Protein AF-A0A2S6Q639-F1 (afdb_monomer)

Solvent-accessible surface area (backbone atoms only — not comparable to full-atom values): 11278 Å² total; per-residue (Å²): 142,81,87,82,85,83,86,81,85,83,84,84,80,86,80,85,76,78,84,74,78,79,73,85,79,73,77,81,80,84,77,74,49,74,66,51,56,48,48,37,63,74,69,65,51,71,69,82,64,56,69,68,66,31,63,72,43,82,67,41,46,46,90,85,70,75,52,36,32,31,60,57,52,49,54,43,45,80,72,23,72,91,36,61,39,62,31,42,40,51,52,52,43,44,27,41,54,41,49,46,52,50,24,55,78,68,65,36,61,67,63,31,46,54,46,50,49,54,45,51,52,45,50,51,34,33,31,73,77,58,32,75,80,57,49,61,49,58,72,65,61,40,61,71,40,72,43,74,67,29,42,52,48,54,51,50,53,50,61,71,45,40,84,74,64,53,95,72,81,80,83,77,51,73,71,56,41,59,60,61,41,55,82,35,96

Structure (mmCIF, N/CA/C/O backbone):
data_AF-A0A2S6Q639-F1
#
_entry.id   AF-A0A2S6Q639-F1
#
loop_
_atom_site.group_PDB
_atom_site.id
_atom_site.type_symbol
_atom_site.label_atom_id
_atom_site.label_alt_id
_atom_site.label_comp_id
_atom_site.label_asym_id
_atom_site.label_entity_id
_atom_site.label_seq_id
_atom_site.pdbx_PDB_ins_code
_atom_site.Cartn_x
_atom_site.Cartn_y
_atom_site.Cartn_z
_atom_site.occupancy
_atom_site.B_iso_or_equiv
_atom_site.auth_seq_id
_atom_site.auth_comp_id
_atom_site.auth_asym_id
_atom_site.auth_atom_id
_atom_site.pdbx_PDB_model_num
ATOM 1 N N . MET A 1 1 ? -54.024 -3.498 -56.532 1.00 45.41 1 MET A N 1
ATOM 2 C CA . MET A 1 1 ? -52.931 -2.643 -56.023 1.00 45.41 1 MET A CA 1
ATOM 3 C C . MET A 1 1 ? -53.542 -1.486 -55.248 1.00 45.41 1 MET A C 1
ATOM 5 O O . MET A 1 1 ? -54.173 -0.637 -55.861 1.00 45.41 1 MET A O 1
ATOM 9 N N . LYS A 1 2 ? -53.443 -1.494 -53.916 1.00 36.62 2 LYS A N 1
ATOM 10 C CA . LYS A 1 2 ? -53.827 -0.369 -53.052 1.00 36.62 2 LYS A CA 1
ATOM 11 C C . LYS A 1 2 ? -52.755 -0.238 -51.974 1.00 36.62 2 LYS A C 1
ATOM 13 O O . LYS A 1 2 ? -52.583 -1.149 -51.172 1.00 36.62 2 LYS A O 1
ATOM 18 N N . GLN A 1 3 ? -51.992 0.847 -52.049 1.00 40.56 3 GLN A N 1
ATOM 19 C CA . GLN A 1 3 ? -51.003 1.240 -51.052 1.00 40.56 3 GLN A CA 1
ATOM 20 C C . GLN A 1 3 ? -51.740 1.823 -49.842 1.00 40.56 3 GLN A C 1
ATOM 22 O O . GLN A 1 3 ? -52.629 2.655 -50.011 1.00 40.56 3 GLN A O 1
ATOM 27 N N . ILE A 1 4 ? -51.378 1.383 -48.638 1.00 49.34 4 ILE A N 1
ATOM 28 C CA . ILE A 1 4 ? -51.821 1.992 -47.383 1.00 49.34 4 ILE A CA 1
ATOM 29 C C . ILE A 1 4 ? -50.613 2.738 -46.814 1.00 49.34 4 ILE A C 1
ATOM 31 O O . ILE A 1 4 ? -49.642 2.128 -46.376 1.00 49.34 4 ILE A O 1
ATOM 35 N N . LEU A 1 5 ? -50.672 4.066 -46.894 1.00 43.41 5 LEU A N 1
ATOM 36 C CA . LEU A 1 5 ? -49.771 5.008 -46.235 1.00 43.41 5 LEU A CA 1
ATOM 37 C C . LEU A 1 5 ? -50.257 5.196 -44.794 1.00 43.41 5 LEU A C 1
ATOM 39 O O . LEU A 1 5 ? -51.367 5.683 -44.586 1.00 43.41 5 LEU A O 1
ATOM 43 N N . ILE A 1 6 ? -49.438 4.829 -43.809 1.00 45.19 6 ILE A N 1
ATOM 44 C CA . ILE A 1 6 ? -49.674 5.166 -42.400 1.00 45.19 6 ILE A CA 1
ATOM 45 C C . ILE A 1 6 ? -48.715 6.298 -42.033 1.00 45.19 6 ILE A C 1
ATOM 47 O O . ILE A 1 6 ? -47.510 6.097 -41.905 1.00 45.19 6 ILE A O 1
ATOM 51 N N . LEU A 1 7 ? -49.277 7.501 -41.906 1.00 41.50 7 LEU A N 1
ATOM 52 C CA . LEU A 1 7 ? -48.655 8.653 -41.261 1.00 41.50 7 LEU A CA 1
ATOM 53 C C . LEU A 1 7 ? -48.759 8.460 -39.742 1.00 41.50 7 LEU A C 1
ATOM 55 O O . LEU A 1 7 ? -49.864 8.429 -39.203 1.00 41.50 7 LEU A O 1
ATOM 59 N N . THR A 1 8 ? -47.631 8.410 -39.041 1.00 48.00 8 THR A N 1
ATOM 60 C CA . THR A 1 8 ? -47.586 8.622 -37.587 1.00 48.00 8 THR A CA 1
ATOM 61 C C . THR A 1 8 ? -46.815 9.899 -37.299 1.00 48.00 8 THR A C 1
ATOM 63 O O . THR A 1 8 ? -45.610 9.983 -37.528 1.00 48.00 8 THR A O 1
ATOM 66 N N . ALA A 1 9 ? -47.552 10.904 -36.831 1.00 41.81 9 ALA A N 1
ATOM 67 C CA . ALA A 1 9 ? -47.036 12.177 -36.359 1.00 41.81 9 ALA A CA 1
ATOM 68 C C . ALA A 1 9 ? -46.277 11.986 -35.036 1.00 41.81 9 ALA A C 1
ATOM 70 O O . ALA A 1 9 ? -46.796 11.389 -34.094 1.00 41.81 9 ALA A O 1
ATOM 71 N N . ILE A 1 10 ? -45.054 12.512 -34.968 1.00 46.47 10 ILE A N 1
ATOM 72 C CA . ILE A 1 10 ? -44.245 12.573 -33.748 1.00 46.47 10 ILE A CA 1
ATOM 73 C C . ILE A 1 10 ? -44.555 13.902 -33.056 1.00 46.47 10 ILE A C 1
ATOM 75 O O . ILE A 1 10 ? -44.271 14.967 -33.601 1.00 46.47 10 ILE A O 1
ATOM 79 N N . ILE A 1 11 ? -45.133 13.843 -31.857 1.00 47.62 11 ILE A N 1
ATOM 80 C CA . ILE A 1 11 ? -45.297 15.003 -30.974 1.00 47.62 11 ILE A CA 1
ATOM 81 C C . ILE A 1 11 ? -44.064 15.062 -30.064 1.00 47.62 11 ILE A C 1
ATOM 83 O O . ILE A 1 11 ? -43.892 14.223 -29.183 1.00 47.62 11 ILE A O 1
ATOM 87 N N . LEU A 1 12 ? -43.198 16.052 -30.288 1.00 45.41 12 LEU A N 1
ATOM 88 C CA . LEU A 1 12 ? -42.104 16.417 -29.386 1.00 45.41 12 LEU A CA 1
ATOM 89 C C . LEU A 1 12 ? -42.661 17.295 -28.257 1.00 45.41 12 LEU A C 1
ATOM 91 O O . LEU A 1 12 ? -42.994 18.458 -28.477 1.00 45.41 12 LEU A O 1
ATOM 95 N N . ALA A 1 13 ? -42.747 16.749 -27.045 1.00 48.31 13 ALA A N 1
ATOM 96 C CA . ALA A 1 13 ? -42.978 17.539 -25.841 1.00 48.31 13 ALA A CA 1
ATOM 97 C C . ALA A 1 13 ? -41.629 18.039 -25.296 1.00 48.31 13 ALA A C 1
ATOM 99 O O . ALA A 1 13 ? -40.829 17.265 -24.773 1.00 48.31 13 ALA A O 1
ATOM 100 N N . ALA A 1 14 ? -41.375 19.341 -25.432 1.00 49.41 14 ALA A N 1
ATOM 101 C CA . ALA A 1 14 ? -40.264 20.023 -24.782 1.00 49.41 14 ALA A CA 1
ATOM 102 C C . ALA A 1 14 ? -40.573 20.193 -23.285 1.00 49.41 14 ALA A C 1
ATOM 104 O O . ALA A 1 14 ? -41.478 20.938 -22.911 1.00 49.41 14 ALA A O 1
ATOM 105 N N . SER A 1 15 ? -39.831 19.490 -22.427 1.00 46.47 15 SER A N 1
ATOM 106 C CA . SER A 1 15 ? -39.871 19.687 -20.977 1.00 46.47 15 SER A CA 1
ATOM 107 C C . SER A 1 15 ? -38.804 20.702 -20.569 1.00 46.47 15 SER A C 1
ATOM 109 O O . SER A 1 15 ? -37.605 20.430 -20.635 1.00 46.47 15 SER A O 1
ATOM 111 N N . CYS A 1 16 ? -39.245 21.893 -20.167 1.00 49.88 16 CYS A N 1
ATOM 112 C CA . CYS A 1 16 ? -38.406 22.908 -19.542 1.00 49.88 16 CYS A CA 1
ATOM 113 C C . CYS A 1 16 ? -38.124 22.506 -18.087 1.00 49.88 16 CYS A C 1
ATOM 115 O O . CYS A 1 16 ? -38.945 22.745 -17.201 1.00 49.88 16 CYS A O 1
ATOM 117 N N . ALA A 1 17 ? -36.956 21.921 -17.821 1.00 50.44 17 ALA A N 1
ATOM 118 C CA . ALA A 1 17 ? -36.470 21.734 -16.459 1.00 50.44 17 ALA A CA 1
ATOM 119 C C . ALA A 1 17 ? -35.916 23.065 -15.919 1.00 50.44 17 ALA A C 1
ATOM 121 O O . ALA A 1 17 ? -34.956 23.622 -16.454 1.00 50.44 17 ALA A O 1
ATOM 122 N N . LYS A 1 18 ? -36.536 23.584 -14.852 1.00 48.12 18 LYS A N 1
ATOM 123 C CA . LYS A 1 18 ? -36.006 24.702 -14.060 1.00 48.12 18 LYS A CA 1
ATOM 124 C C . LYS A 1 18 ? -34.628 24.321 -13.512 1.00 48.12 18 LYS A C 1
ATOM 126 O O . LYS A 1 18 ? -34.488 23.292 -12.856 1.00 48.12 18 LYS A O 1
ATOM 131 N N . LYS A 1 19 ? -33.633 25.174 -13.759 1.00 47.31 19 LYS A N 1
ATOM 132 C CA . LYS A 1 19 ? -32.303 25.104 -13.146 1.00 47.31 19 LYS A CA 1
ATOM 133 C C . LYS A 1 19 ? -32.472 25.322 -11.637 1.00 47.31 19 LYS A C 1
ATOM 135 O O . LYS A 1 19 ? -32.769 26.431 -11.207 1.00 47.31 19 LYS A O 1
ATOM 140 N N . VAL A 1 20 ? -32.363 24.250 -10.859 1.00 50.22 20 VAL A N 1
ATOM 141 C CA . VAL A 1 20 ? -32.227 24.327 -9.403 1.00 50.22 20 VAL A CA 1
ATOM 142 C C . VAL A 1 20 ? -30.762 24.643 -9.139 1.00 50.22 20 VAL A C 1
ATOM 144 O O . VAL A 1 20 ? -29.891 23.836 -9.461 1.00 50.22 20 VAL A O 1
ATOM 147 N N . GLU A 1 21 ? -30.483 25.842 -8.639 1.00 54.12 21 GLU A N 1
ATOM 148 C CA . GLU A 1 21 ? -29.156 26.167 -8.120 1.00 54.12 21 GLU A CA 1
ATOM 149 C C . GLU A 1 21 ? -28.890 25.294 -6.885 1.00 54.12 21 GLU A C 1
ATOM 151 O O . GLU A 1 21 ? -29.752 25.215 -6.003 1.00 54.12 21 GLU A O 1
ATOM 156 N N . PRO A 1 22 ? -27.747 24.589 -6.815 1.00 47.09 22 PRO A N 1
ATOM 157 C CA . PRO A 1 22 ? -27.409 23.819 -5.633 1.00 47.09 22 PRO A CA 1
ATOM 158 C C . PRO A 1 22 ? -27.170 24.773 -4.459 1.00 47.09 22 PRO A C 1
ATOM 160 O O . PRO A 1 22 ? -26.419 25.742 -4.567 1.00 47.09 22 PRO A O 1
ATOM 163 N N . ALA A 1 23 ? -27.829 24.481 -3.338 1.00 47.44 23 ALA A N 1
ATOM 164 C CA . ALA A 1 23 ? -27.587 25.144 -2.065 1.00 47.44 23 ALA A CA 1
ATOM 165 C C . ALA A 1 23 ? -26.094 25.047 -1.684 1.00 47.44 23 ALA A C 1
ATOM 167 O O . ALA A 1 23 ? -25.451 24.047 -2.023 1.00 47.44 23 ALA A O 1
ATOM 168 N N . PRO A 1 24 ? -25.538 26.049 -0.977 1.00 49.69 24 PRO A N 1
ATOM 169 C CA . PRO A 1 24 ? -24.159 26.000 -0.514 1.00 49.69 24 PRO A CA 1
ATOM 170 C C . PRO A 1 24 ? -23.961 24.745 0.339 1.00 49.69 24 PRO A C 1
ATOM 172 O O . PRO A 1 24 ? -24.647 24.539 1.342 1.00 49.69 24 PRO A O 1
ATOM 175 N N . VAL A 1 25 ? -23.043 23.886 -0.102 1.00 46.03 25 VAL A N 1
ATOM 176 C CA . VAL A 1 25 ? -22.594 22.721 0.656 1.00 46.03 25 VAL A CA 1
ATOM 177 C C . VAL A 1 25 ? -21.871 23.267 1.878 1.00 46.03 25 VAL A C 1
ATOM 179 O O . VAL A 1 25 ? -20.724 23.698 1.793 1.00 46.03 25 VAL A O 1
ATOM 182 N N . ASN A 1 26 ? -22.573 23.312 3.009 1.00 50.38 26 ASN A N 1
ATOM 183 C CA . ASN A 1 26 ? -21.942 23.525 4.300 1.00 50.38 26 ASN A CA 1
ATOM 184 C C . ASN A 1 26 ? -20.854 22.458 4.464 1.00 50.38 26 ASN A C 1
ATOM 186 O O . ASN A 1 26 ? -21.148 21.261 4.404 1.00 50.38 26 ASN A O 1
ATOM 190 N N . ALA A 1 27 ? -19.608 22.904 4.630 1.00 51.53 27 ALA A N 1
ATOM 191 C CA . ALA A 1 27 ? -18.488 22.045 4.983 1.00 51.53 27 ALA A CA 1
ATOM 192 C C . ALA A 1 27 ? -18.870 21.203 6.217 1.00 51.53 27 ALA A C 1
ATOM 194 O O . ALA A 1 27 ? -19.412 21.762 7.177 1.00 51.53 27 ALA A O 1
ATOM 195 N N . PRO A 1 28 ? -18.652 19.876 6.211 1.00 48.94 28 PRO A N 1
ATOM 196 C CA . PRO A 1 28 ? -18.979 19.051 7.363 1.00 48.94 28 PRO A CA 1
ATOM 197 C C . PRO A 1 28 ? -18.108 19.472 8.554 1.00 48.94 28 PRO A C 1
ATOM 199 O O . PRO A 1 28 ? -16.882 19.471 8.475 1.00 48.94 28 PRO A O 1
ATOM 202 N N . SER A 1 29 ? -18.758 19.859 9.653 1.00 49.56 29 SER A N 1
ATOM 203 C CA . SER A 1 29 ? -18.103 20.234 10.904 1.00 49.56 29 SER A CA 1
ATOM 204 C C . SER A 1 29 ? -17.383 19.029 11.512 1.00 49.56 29 SER A C 1
ATOM 206 O O . SER A 1 29 ? -17.990 17.992 11.781 1.00 49.56 29 SER A O 1
ATOM 208 N N . SER A 1 30 ? -16.086 19.206 11.726 1.00 56.69 30 SER A N 1
ATOM 209 C CA . SER A 1 30 ? -15.061 18.228 12.085 1.00 56.69 30 SER A CA 1
ATOM 210 C C . SER A 1 30 ? -15.015 17.876 13.579 1.00 56.69 30 SER A C 1
ATOM 212 O O . SER A 1 30 ? -13.969 18.024 14.215 1.00 56.69 30 SER A O 1
ATOM 214 N N . GLU A 1 31 ? -16.117 17.436 14.184 1.00 65.00 31 GLU A N 1
ATOM 215 C CA . GLU A 1 31 ? -16.009 16.867 15.533 1.00 65.00 31 GLU A CA 1
ATOM 216 C C . GLU A 1 31 ? -15.542 15.411 15.454 1.00 65.00 31 GLU A C 1
ATOM 218 O O . GLU A 1 31 ? -16.317 14.495 15.177 1.00 65.00 31 GLU A O 1
ATOM 223 N N . GLU A 1 32 ? -14.243 15.203 15.690 1.00 76.31 32 GLU A N 1
ATOM 224 C CA . GLU A 1 32 ? -13.685 13.872 15.925 1.00 76.31 32 GLU A CA 1
ATOM 225 C C . GLU A 1 32 ? -14.370 13.232 17.139 1.00 76.31 32 GLU A C 1
ATOM 227 O O . GLU A 1 32 ? -14.487 13.830 18.214 1.00 76.31 32 GLU A O 1
ATOM 232 N N . THR A 1 33 ? -14.791 11.980 16.983 1.00 89.50 33 THR A N 1
ATOM 233 C CA . THR A 1 33 ? -15.355 11.190 18.082 1.00 89.50 33 THR A CA 1
ATOM 234 C C . THR A 1 33 ? -14.311 10.962 19.182 1.00 89.50 33 THR A C 1
ATOM 236 O O . THR A 1 33 ? -13.110 10.911 18.918 1.00 89.50 33 THR A O 1
ATOM 239 N N . GLU A 1 34 ? -14.745 10.732 20.424 1.00 94.31 34 GLU A N 1
ATOM 240 C CA . GLU A 1 34 ? -13.825 10.376 21.523 1.00 94.31 34 GLU A CA 1
ATOM 241 C C . GLU A 1 34 ? -12.996 9.115 21.216 1.00 94.31 34 GLU A C 1
ATOM 243 O O . GLU A 1 34 ? -11.836 9.007 21.616 1.00 94.31 34 GLU A O 1
ATOM 248 N N . LEU A 1 35 ? -13.561 8.179 20.442 1.00 93.19 35 LEU A N 1
ATOM 249 C CA . LEU A 1 35 ? -12.819 7.035 19.914 1.00 93.19 35 LEU A CA 1
ATOM 250 C C . LEU A 1 35 ? -11.692 7.492 18.977 1.00 93.19 35 LEU A C 1
ATOM 252 O O . LEU A 1 35 ? -10.558 7.070 19.178 1.00 93.19 35 LEU A O 1
ATOM 256 N N . GLN A 1 36 ? -11.977 8.352 17.996 1.00 94.44 36 GLN A N 1
ATOM 257 C CA . GLN A 1 36 ? -10.964 8.862 17.064 1.00 94.44 36 GLN A CA 1
ATOM 258 C C . GLN A 1 36 ? -9.852 9.616 17.793 1.00 94.44 36 GLN A C 1
ATOM 260 O O . GLN A 1 36 ? -8.687 9.309 17.565 1.00 94.44 36 GLN A O 1
ATOM 265 N N . LYS A 1 37 ? -10.181 10.505 18.739 1.00 95.81 37 LYS A N 1
ATOM 266 C CA . LYS A 1 37 ? -9.175 11.227 19.541 1.00 95.81 37 LYS A CA 1
ATOM 267 C C . LYS A 1 37 ? -8.249 10.276 20.300 1.00 95.81 37 LYS A C 1
ATOM 269 O O . LYS A 1 37 ? -7.035 10.480 20.339 1.00 95.81 37 LYS A O 1
ATOM 274 N N . ARG A 1 38 ? -8.808 9.213 20.894 1.00 96.88 38 ARG A N 1
ATOM 275 C CA . ARG A 1 38 ? -8.013 8.168 21.553 1.00 96.88 38 ARG A CA 1
ATOM 276 C C . ARG A 1 38 ? -7.097 7.462 20.558 1.00 96.88 38 ARG A C 1
ATOM 278 O O . ARG A 1 38 ? -5.917 7.337 20.857 1.00 96.88 38 ARG A O 1
ATOM 285 N N . LEU A 1 39 ? -7.615 7.040 19.404 1.00 97.31 39 LEU A N 1
ATOM 286 C CA . LEU A 1 39 ? -6.829 6.342 18.381 1.00 97.31 39 LEU A CA 1
ATOM 287 C C . LEU A 1 39 ? -5.706 7.225 17.821 1.00 97.31 39 LEU A C 1
ATOM 289 O O . LEU A 1 39 ? -4.585 6.750 17.679 1.00 97.31 39 LEU A O 1
ATOM 293 N N . VAL A 1 40 ? -5.965 8.516 17.583 1.00 97.00 40 VAL A N 1
ATOM 294 C CA . VAL A 1 40 ? -4.937 9.484 17.161 1.00 97.00 40 VAL A CA 1
ATOM 295 C C . VAL A 1 40 ? -3.789 9.529 18.163 1.00 97.00 40 VAL A C 1
ATOM 297 O O . VAL A 1 40 ? -2.627 9.469 17.772 1.00 97.00 40 VAL A O 1
ATOM 300 N N . LYS A 1 41 ? -4.100 9.569 19.462 1.00 96.94 41 LYS A N 1
ATOM 301 C CA . LYS A 1 41 ? -3.083 9.559 20.517 1.00 96.94 41 LYS A CA 1
ATOM 302 C C . LYS A 1 41 ? -2.368 8.210 20.640 1.00 96.94 41 LYS A C 1
ATOM 304 O O . LYS A 1 41 ? -1.157 8.187 20.819 1.00 96.94 41 LYS A O 1
ATOM 309 N N . GLU A 1 42 ? -3.111 7.108 20.602 1.00 97.19 42 GLU A N 1
ATOM 310 C CA . GLU A 1 42 ? -2.599 5.746 20.802 1.00 97.19 42 GLU A CA 1
ATOM 311 C C . GLU A 1 42 ? -1.643 5.319 19.686 1.00 97.19 42 GLU A C 1
ATOM 313 O O . GLU A 1 42 ? -0.579 4.774 19.967 1.00 97.19 42 GLU A O 1
ATOM 318 N N . TYR A 1 43 ? -1.992 5.635 18.439 1.00 96.38 43 TYR A N 1
ATOM 319 C CA . TYR A 1 43 ? -1.205 5.291 17.256 1.00 96.38 43 TYR A CA 1
ATOM 320 C C . TYR A 1 43 ? -0.302 6.431 16.773 1.00 96.38 43 TYR A C 1
ATOM 322 O O . TYR A 1 43 ? 0.365 6.279 15.757 1.00 96.38 43 TYR A O 1
ATOM 330 N N . ASN A 1 44 ? -0.257 7.556 17.500 1.00 96.12 44 ASN A N 1
ATOM 331 C CA . ASN A 1 44 ? 0.514 8.748 17.136 1.00 96.12 44 ASN A CA 1
ATOM 332 C C . ASN A 1 44 ? 0.250 9.200 15.685 1.00 96.12 44 ASN A C 1
ATOM 334 O O . ASN A 1 44 ? 1.179 9.466 14.919 1.00 96.12 44 ASN A O 1
ATOM 338 N N . LEU A 1 45 ? -1.031 9.242 15.310 1.00 97.06 45 LEU A N 1
ATOM 339 C CA . LEU A 1 45 ? -1.441 9.567 13.948 1.00 97.06 45 LEU A CA 1
ATOM 340 C C . LEU A 1 45 ? -1.128 11.031 13.612 1.00 97.06 45 LEU A C 1
ATOM 342 O O . LEU A 1 45 ? -1.341 11.908 14.459 1.00 97.06 45 LEU A O 1
ATOM 346 N N . PRO A 1 46 ? -0.707 11.318 12.368 1.00 96.50 46 PRO A N 1
ATOM 347 C CA . PRO A 1 46 ? -0.602 12.685 11.877 1.00 96.50 46 PRO A CA 1
ATOM 348 C C . PRO A 1 46 ? -1.986 13.368 11.857 1.00 96.50 46 PRO A C 1
ATOM 350 O O . PRO A 1 46 ? -3.029 12.693 11.911 1.00 96.50 46 PRO A O 1
ATOM 353 N N . PRO A 1 47 ? -2.034 14.714 11.808 1.00 95.31 47 PRO A N 1
ATOM 354 C CA . PRO A 1 47 ? -3.284 15.423 11.550 1.00 95.31 47 PRO A CA 1
ATOM 355 C C . PRO A 1 47 ? -3.872 15.009 10.192 1.00 95.31 47 PRO A C 1
ATOM 357 O O . PRO A 1 47 ? -3.157 14.546 9.309 1.00 95.31 47 PRO A O 1
ATOM 360 N N . GLU A 1 48 ? -5.184 15.175 10.019 1.00 95.00 48 GLU A N 1
ATOM 361 C CA . GLU A 1 48 ? -5.794 15.022 8.694 1.00 95.00 48 GLU A CA 1
ATOM 362 C C . GLU A 1 48 ? -5.200 16.081 7.746 1.00 95.00 48 GLU A C 1
ATOM 364 O O . GLU A 1 48 ? -5.246 17.269 8.091 1.00 95.00 48 GLU A O 1
ATOM 369 N N . PRO A 1 49 ? -4.632 15.695 6.590 1.00 96.44 49 PRO A N 1
ATOM 370 C CA . PRO A 1 49 ? -4.037 16.657 5.675 1.00 96.44 49 PRO A CA 1
ATOM 371 C C . PRO A 1 49 ? -5.117 17.448 4.925 1.00 96.44 49 PRO A C 1
ATOM 373 O O . PRO A 1 49 ? -6.232 16.967 4.709 1.00 96.44 49 PRO A O 1
ATOM 376 N N . ASP A 1 50 ? -4.773 18.655 4.472 1.00 97.00 50 ASP A N 1
ATOM 377 C CA . ASP A 1 50 ? -5.630 19.392 3.545 1.00 97.00 50 ASP A CA 1
ATOM 378 C C . ASP A 1 50 ? -5.809 18.603 2.236 1.00 97.00 50 ASP A C 1
ATOM 380 O O . ASP A 1 50 ? -4.871 17.993 1.721 1.00 97.00 50 ASP A O 1
ATOM 384 N N . VAL A 1 51 ? -7.026 18.594 1.686 1.00 95.56 51 VAL A N 1
ATOM 385 C CA . VAL A 1 51 ? -7.354 17.764 0.518 1.00 95.56 51 VAL A CA 1
ATOM 386 C C . VAL A 1 51 ? -6.639 18.250 -0.743 1.00 95.56 51 VAL A C 1
ATOM 388 O O . VAL A 1 51 ? -6.256 17.421 -1.573 1.00 95.56 51 VAL A O 1
ATOM 391 N N . GLU A 1 52 ? -6.466 19.561 -0.918 1.00 95.81 52 GLU A N 1
ATOM 392 C CA . GLU A 1 52 ? -5.771 20.115 -2.082 1.00 95.81 52 GLU A CA 1
ATOM 393 C C . GLU A 1 52 ? -4.273 19.827 -1.987 1.00 95.81 52 GLU A C 1
ATOM 395 O O . GLU A 1 52 ? -3.689 19.323 -2.949 1.00 95.81 52 GL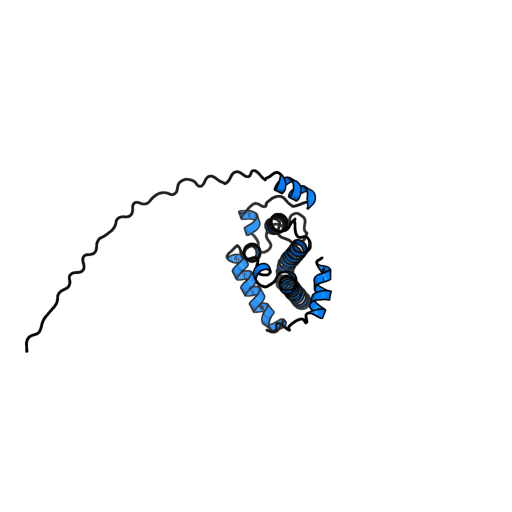U A O 1
ATOM 400 N N . GLU A 1 53 ? -3.676 20.041 -0.812 1.00 96.44 53 GLU A N 1
ATOM 401 C CA . GLU A 1 53 ? -2.270 19.717 -0.551 1.00 96.44 53 GLU A CA 1
ATOM 402 C C . GLU A 1 53 ? -1.999 18.218 -0.724 1.00 96.44 53 GLU A C 1
ATOM 404 O O . GLU A 1 53 ? -1.099 17.817 -1.468 1.00 96.44 53 GLU A O 1
ATOM 409 N N . ASN A 1 54 ? -2.832 17.370 -0.116 1.00 97.00 54 ASN A N 1
ATOM 410 C CA . ASN A 1 54 ? -2.683 15.925 -0.202 1.00 97.00 54 ASN A CA 1
ATOM 411 C C . ASN A 1 54 ? -2.817 15.419 -1.637 1.00 97.00 54 ASN A C 1
ATOM 413 O O . ASN A 1 54 ? -2.169 14.445 -2.002 1.00 97.00 54 ASN A O 1
ATOM 417 N N . ASN A 1 55 ? -3.635 16.055 -2.474 1.00 96.69 55 ASN A N 1
ATOM 418 C CA . ASN A 1 55 ? -3.826 15.647 -3.865 1.00 96.69 55 ASN A CA 1
ATOM 419 C C . ASN A 1 55 ? -2.850 16.304 -4.850 1.00 96.69 55 ASN A C 1
ATOM 421 O O . ASN A 1 55 ? -2.827 15.904 -6.016 1.00 96.69 55 ASN A O 1
ATOM 425 N N . ALA A 1 56 ? -2.018 17.250 -4.405 1.00 96.38 56 ALA A N 1
ATOM 426 C CA . ALA A 1 56 ? -1.054 17.944 -5.256 1.00 96.38 56 ALA A CA 1
ATOM 427 C C . ALA A 1 56 ? 0.083 17.037 -5.764 1.00 96.38 56 ALA A C 1
ATOM 429 O O . ALA A 1 56 ? 0.726 17.356 -6.766 1.00 96.38 56 ALA A O 1
ATOM 430 N N . THR A 1 57 ? 0.338 15.899 -5.107 1.00 96.25 57 THR A N 1
ATOM 431 C CA . THR A 1 57 ? 1.398 14.954 -5.491 1.00 96.25 57 THR A CA 1
ATOM 432 C C . THR A 1 57 ? 0.898 13.507 -5.545 1.00 96.25 57 THR A C 1
ATOM 434 O O . THR A 1 57 ? -0.123 13.137 -4.958 1.00 96.25 57 THR A O 1
ATOM 437 N N . ILE A 1 58 ? 1.648 12.645 -6.240 1.00 97.25 58 ILE A N 1
ATOM 438 C CA . ILE A 1 58 ? 1.321 11.217 -6.349 1.00 97.25 58 ILE A CA 1
ATOM 439 C C . ILE A 1 58 ? 1.337 10.538 -4.972 1.00 97.25 58 ILE A C 1
ATOM 441 O O . ILE A 1 58 ? 0.377 9.842 -4.636 1.00 97.25 58 ILE A O 1
ATOM 445 N N . ASN A 1 59 ? 2.372 10.791 -4.166 1.00 96.25 59 ASN A N 1
ATOM 446 C CA . ASN A 1 59 ? 2.525 10.206 -2.829 1.00 96.25 59 ASN A CA 1
ATOM 447 C C . ASN A 1 59 ? 1.725 10.943 -1.742 1.00 96.25 59 ASN A C 1
ATOM 449 O O . ASN A 1 59 ? 1.482 10.357 -0.697 1.00 96.25 59 ASN A O 1
ATOM 453 N N . GLY A 1 60 ? 1.260 12.165 -2.012 1.00 97.00 60 GLY A N 1
ATOM 454 C CA . GLY A 1 60 ? 0.540 13.027 -1.074 1.00 97.00 60 GL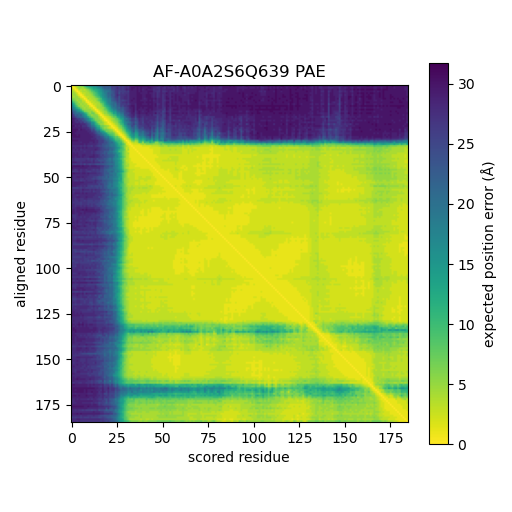Y A CA 1
ATOM 455 C C . GLY A 1 60 ? 1.385 13.516 0.098 1.00 97.00 60 GLY A C 1
ATOM 456 O O . GLY A 1 60 ? 2.603 13.637 -0.032 1.00 97.00 60 GLY A O 1
ATOM 457 N N . VAL A 1 61 ? 0.716 13.845 1.204 1.00 98.00 61 VAL A N 1
ATOM 458 C CA . VAL A 1 61 ? 1.341 14.345 2.439 1.00 98.00 61 VAL A CA 1
ATOM 459 C C . VAL A 1 61 ? 1.703 13.168 3.352 1.00 98.00 61 VAL A C 1
ATOM 461 O O . VAL A 1 61 ? 0.879 12.283 3.561 1.00 98.00 61 VAL A O 1
ATOM 464 N N . ASP A 1 62 ? 2.930 13.172 3.871 1.00 97.94 62 ASP A N 1
ATOM 465 C CA . ASP A 1 62 ? 3.473 12.222 4.856 1.00 97.94 62 ASP A CA 1
ATOM 466 C C . ASP A 1 62 ? 4.321 13.026 5.861 1.00 97.94 62 ASP A C 1
ATOM 468 O O . ASP A 1 62 ? 5.508 13.281 5.634 1.00 97.94 62 ASP A O 1
ATOM 472 N N . ILE A 1 63 ? 3.697 13.534 6.930 1.00 97.81 63 ILE A N 1
ATOM 473 C CA . ILE A 1 63 ? 4.363 14.443 7.885 1.00 97.81 63 ILE A CA 1
ATOM 474 C C . ILE A 1 63 ? 5.369 13.691 8.761 1.00 97.81 63 ILE A C 1
ATOM 476 O O . ILE A 1 63 ? 6.418 14.232 9.131 1.00 97.81 63 ILE A O 1
ATOM 480 N N . ASN A 1 64 ? 5.052 12.449 9.128 1.00 96.25 64 ASN A N 1
ATOM 481 C CA . ASN A 1 64 ? 5.872 11.653 10.040 1.00 96.25 64 ASN A CA 1
ATOM 482 C C . ASN A 1 64 ? 6.974 10.847 9.315 1.00 96.25 64 ASN A C 1
ATOM 484 O O . ASN A 1 64 ? 7.803 10.224 9.982 1.00 96.25 64 ASN A O 1
ATOM 488 N N . ASN A 1 65 ? 7.052 10.943 7.983 1.00 97.12 65 ASN A N 1
ATOM 489 C CA . ASN A 1 65 ? 8.034 10.300 7.106 1.00 97.12 65 ASN A CA 1
ATOM 490 C C . ASN A 1 65 ? 8.064 8.769 7.253 1.00 97.12 65 ASN A C 1
ATOM 492 O O . ASN A 1 65 ? 9.131 8.143 7.172 1.00 97.12 65 ASN A O 1
ATOM 496 N N . ASN A 1 66 ? 6.909 8.144 7.493 1.00 97.19 66 ASN A N 1
ATOM 497 C CA . ASN A 1 66 ? 6.800 6.690 7.637 1.00 97.19 66 ASN A CA 1
ATOM 498 C C . ASN A 1 66 ? 6.597 5.962 6.287 1.00 97.19 66 ASN A C 1
ATOM 500 O O . ASN A 1 66 ? 6.548 4.721 6.264 1.00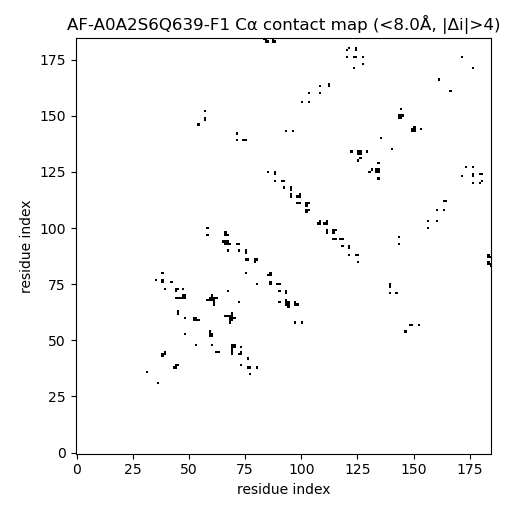 97.19 66 ASN A O 1
ATOM 504 N N . LEU A 1 67 ? 6.577 6.717 5.178 1.00 98.12 67 LEU A N 1
ATOM 505 C CA . LEU A 1 67 ? 6.306 6.306 3.797 1.00 98.12 67 LEU A CA 1
ATOM 506 C C . LEU A 1 67 ? 4.842 5.921 3.540 1.00 98.12 67 LEU A C 1
ATOM 508 O O . LEU A 1 67 ? 4.544 5.252 2.546 1.00 98.12 67 LEU A O 1
ATOM 512 N N . ILE A 1 68 ? 3.929 6.328 4.413 1.00 97.81 68 ILE A N 1
ATOM 513 C CA . ILE A 1 68 ? 2.487 6.153 4.292 1.00 97.81 68 ILE A CA 1
ATOM 514 C C . ILE A 1 68 ? 1.871 7.547 4.260 1.00 97.81 68 ILE A C 1
ATOM 516 O O . ILE A 1 68 ? 2.184 8.403 5.072 1.00 97.81 68 ILE A O 1
ATOM 520 N N . ARG A 1 69 ? 0.977 7.773 3.303 1.00 97.44 69 ARG A N 1
ATOM 521 C CA . ARG A 1 69 ? 0.249 9.036 3.204 1.00 97.44 69 ARG A CA 1
ATOM 522 C C . ARG A 1 69 ? -0.650 9.224 4.433 1.00 97.44 69 ARG A C 1
ATOM 524 O O . ARG A 1 69 ? -1.358 8.284 4.799 1.00 97.44 69 ARG A O 1
ATOM 531 N N . ASP A 1 70 ? -0.663 10.416 5.021 1.00 97.88 70 ASP A N 1
ATOM 532 C CA . ASP A 1 70 ? -1.303 10.700 6.314 1.00 97.88 70 ASP A CA 1
ATOM 533 C C . ASP A 1 70 ? -2.808 10.346 6.332 1.00 97.88 70 ASP A C 1
ATOM 535 O O . ASP A 1 70 ? -3.288 9.692 7.260 1.00 97.88 70 ASP A O 1
ATOM 539 N N . ASP A 1 71 ? -3.565 10.697 5.281 1.00 97.19 71 ASP A N 1
ATOM 540 C CA . ASP A 1 71 ? -4.989 10.325 5.137 1.00 97.19 71 ASP A CA 1
ATOM 541 C C . ASP A 1 71 ? -5.178 8.798 5.108 1.00 97.19 71 ASP A C 1
ATOM 543 O O .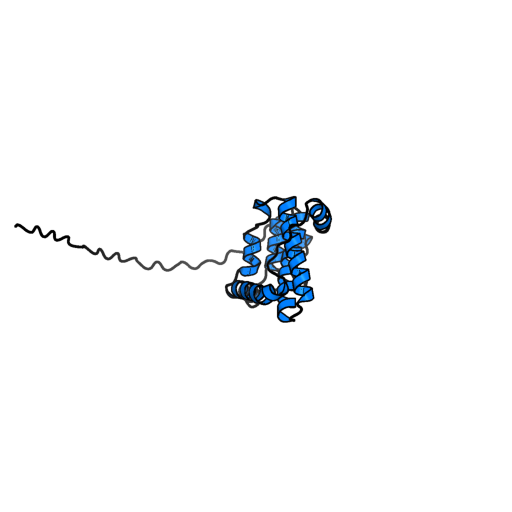 ASP A 1 71 ? -6.131 8.253 5.670 1.00 97.19 71 ASP A O 1
ATOM 547 N N . TRP A 1 72 ? -4.258 8.086 4.455 1.00 97.06 72 TRP A N 1
ATOM 548 C CA . TRP A 1 72 ? -4.297 6.639 4.304 1.00 97.06 72 TRP A CA 1
ATOM 549 C C . TRP A 1 72 ? -3.951 5.938 5.620 1.00 97.06 72 TRP A C 1
ATOM 551 O O . TRP A 1 72 ? -4.664 5.012 6.007 1.00 97.06 72 TRP A O 1
ATOM 561 N N . GLU A 1 73 ? -2.936 6.411 6.349 1.00 97.75 73 GLU A N 1
ATOM 562 C CA . GLU A 1 73 ? -2.598 5.918 7.692 1.00 97.75 73 GLU A CA 1
ATOM 563 C C . GLU A 1 73 ? -3.803 6.047 8.639 1.00 97.75 73 GLU A C 1
ATOM 565 O O . GLU A 1 73 ? -4.223 5.069 9.269 1.00 97.75 73 GLU A O 1
ATOM 570 N N . ARG A 1 74 ? -4.437 7.227 8.665 1.00 97.44 74 ARG A N 1
ATOM 571 C CA . ARG A 1 74 ? -5.634 7.486 9.480 1.00 97.44 74 ARG A CA 1
ATOM 572 C C . ARG A 1 74 ? -6.793 6.568 9.099 1.00 97.44 74 ARG A C 1
ATOM 574 O O . ARG A 1 74 ? -7.415 5.964 9.976 1.00 97.44 74 ARG A O 1
ATOM 581 N N . ALA A 1 75 ? -7.063 6.408 7.803 1.00 96.62 75 ALA A N 1
ATOM 582 C CA . ALA A 1 75 ? -8.123 5.526 7.317 1.00 96.62 75 ALA A CA 1
ATOM 583 C C . ALA A 1 75 ? -7.891 4.056 7.697 1.00 96.62 75 ALA A C 1
ATOM 585 O O . ALA A 1 75 ? -8.846 3.354 8.039 1.00 96.62 75 ALA A O 1
ATOM 586 N N . ILE A 1 76 ? -6.639 3.588 7.664 1.00 97.06 76 ILE A N 1
ATOM 587 C CA . ILE A 1 76 ? -6.276 2.229 8.074 1.00 97.06 76 ILE A CA 1
ATOM 588 C C . ILE A 1 76 ? -6.537 2.042 9.570 1.00 97.06 76 ILE A C 1
ATOM 590 O O . ILE A 1 76 ? -7.264 1.117 9.942 1.00 97.06 76 ILE A O 1
ATOM 594 N N . VAL A 1 77 ? -6.012 2.927 10.424 1.00 97.75 77 VAL A N 1
ATOM 595 C CA . VAL A 1 77 ? -6.163 2.802 11.882 1.00 97.75 77 VAL A CA 1
ATOM 596 C C . VAL A 1 77 ? -7.625 2.904 12.300 1.00 97.75 77 VAL A C 1
ATOM 598 O O . VAL A 1 77 ? -8.128 2.023 12.996 1.00 97.75 77 VAL A O 1
ATOM 601 N N . PHE A 1 78 ? -8.365 3.910 11.830 1.00 96.19 78 PHE A N 1
ATOM 602 C CA . PHE A 1 78 ? -9.776 4.059 12.203 1.00 96.19 78 PHE A CA 1
ATOM 603 C C . PHE A 1 78 ? -10.640 2.870 11.778 1.00 96.19 78 PHE A C 1
ATOM 605 O O . PHE A 1 78 ? -11.649 2.583 12.424 1.00 96.19 78 PHE A O 1
ATOM 612 N N . LYS A 1 79 ? -10.242 2.155 10.723 1.00 95.38 79 LYS A N 1
ATOM 613 C CA . LYS A 1 79 ? -10.973 0.990 10.229 1.00 95.38 79 LYS A CA 1
ATOM 614 C C . LYS A 1 79 ? -10.567 -0.324 10.889 1.00 95.38 79 LYS A C 1
ATOM 616 O O . LYS A 1 79 ? -11.423 -1.200 11.009 1.00 95.38 79 LYS A O 1
ATOM 621 N N . TYR A 1 80 ? -9.302 -0.469 11.281 1.00 96.06 80 TYR A N 1
ATOM 622 C CA . TYR A 1 80 ? -8.714 -1.751 11.680 1.00 96.06 80 TYR A CA 1
ATOM 623 C C . TYR A 1 80 ? -8.043 -1.757 13.055 1.00 96.06 80 TYR A C 1
ATOM 625 O O . TYR A 1 80 ? -7.413 -2.749 13.396 1.00 96.06 80 TYR A O 1
ATOM 633 N N . TYR A 1 81 ? -8.222 -0.728 13.889 1.00 96.75 81 TYR A N 1
ATOM 634 C CA . TYR A 1 81 ? -7.649 -0.687 15.246 1.00 96.75 81 TYR A CA 1
ATOM 635 C C . TYR A 1 81 ? -7.979 -1.916 16.121 1.00 96.75 81 TYR A C 1
ATOM 637 O O . TYR A 1 81 ? -7.252 -2.225 17.057 1.00 96.75 81 TYR A O 1
ATOM 645 N N . TYR A 1 82 ? -9.082 -2.619 15.845 1.00 96.00 82 TYR A N 1
ATOM 646 C CA . TYR A 1 82 ? -9.490 -3.832 16.568 1.00 96.00 82 TYR A CA 1
ATOM 647 C C . TYR A 1 82 ? -8.854 -5.125 16.027 1.00 96.00 82 TYR A C 1
ATOM 649 O O . TYR A 1 82 ? -9.043 -6.185 16.619 1.00 96.00 82 TYR A O 1
ATOM 657 N N . ASP A 1 83 ? -8.134 -5.056 14.906 1.00 96.44 83 ASP A N 1
ATOM 658 C CA . ASP A 1 83 ? -7.488 -6.183 14.233 1.00 96.44 83 ASP A CA 1
ATOM 659 C C . ASP A 1 83 ? -6.063 -5.784 13.822 1.00 96.44 83 ASP A C 1
ATOM 661 O O . ASP A 1 83 ? -5.806 -5.284 12.722 1.00 96.44 83 ASP A O 1
ATOM 665 N N . GLN A 1 84 ? -5.123 -6.002 14.747 1.00 96.31 84 GLN A N 1
ATOM 666 C CA . GLN A 1 84 ? -3.726 -5.599 14.591 1.00 96.31 84 GLN A CA 1
ATOM 667 C C . GLN A 1 84 ? -3.079 -6.213 13.345 1.00 96.31 84 GLN A C 1
ATOM 669 O O . GLN A 1 84 ? -2.355 -5.527 12.627 1.00 96.31 84 GLN A O 1
ATOM 674 N N . THR A 1 85 ? -3.363 -7.483 13.051 1.00 96.00 85 THR A N 1
ATOM 675 C CA . THR A 1 85 ? -2.789 -8.166 11.889 1.00 96.00 85 THR A CA 1
ATOM 676 C C . THR A 1 85 ? -3.300 -7.550 10.591 1.00 96.00 85 THR A C 1
ATOM 678 O O . THR A 1 85 ? -2.522 -7.291 9.669 1.00 96.00 85 THR A O 1
ATOM 681 N N . LYS A 1 86 ? -4.602 -7.259 10.503 1.00 95.19 86 LYS A N 1
ATOM 682 C CA . LYS A 1 86 ? -5.171 -6.603 9.323 1.00 95.19 86 LYS A CA 1
ATOM 683 C C . LYS A 1 86 ? -4.655 -5.176 9.154 1.00 95.19 86 LYS A C 1
ATOM 685 O O . LYS A 1 86 ? -4.316 -4.776 8.039 1.00 95.19 86 LYS A O 1
ATOM 690 N N . MET A 1 87 ? -4.525 -4.434 10.250 1.00 96.00 87 MET A N 1
ATOM 691 C CA . MET A 1 87 ? -3.920 -3.104 10.255 1.00 96.00 87 MET A CA 1
ATOM 692 C C . MET A 1 87 ? -2.467 -3.137 9.756 1.00 96.00 87 MET A C 1
ATOM 694 O O . MET A 1 87 ? -2.112 -2.369 8.862 1.00 96.00 87 MET A O 1
ATOM 698 N N . ASN A 1 88 ? -1.651 -4.075 10.246 1.00 97.06 88 ASN A N 1
ATOM 699 C CA . ASN A 1 88 ? -0.261 -4.259 9.818 1.00 97.06 88 ASN A CA 1
ATOM 700 C C . ASN A 1 88 ? -0.153 -4.572 8.317 1.00 97.06 88 ASN A C 1
ATOM 702 O O . ASN A 1 88 ? 0.668 -3.971 7.623 1.00 97.06 88 ASN A O 1
ATOM 706 N N . LEU A 1 89 ? -1.000 -5.470 7.797 1.00 95.94 89 LEU A N 1
ATOM 707 C CA . LEU A 1 89 ? -1.045 -5.795 6.366 1.00 95.94 89 LEU A CA 1
ATOM 708 C C . LEU A 1 89 ? -1.363 -4.560 5.516 1.00 95.94 89 LEU A C 1
ATOM 710 O O . LEU A 1 89 ? -0.698 -4.308 4.510 1.00 95.94 89 LEU A O 1
ATOM 714 N N . HIS A 1 90 ? -2.361 -3.766 5.911 1.00 95.75 90 HIS A N 1
ATOM 715 C CA . HIS A 1 90 ? -2.735 -2.570 5.157 1.00 95.75 90 HIS A CA 1
ATOM 716 C C . HIS A 1 90 ? -1.684 -1.457 5.248 1.00 95.75 90 HIS A C 1
ATOM 718 O O . HIS A 1 90 ? -1.397 -0.839 4.221 1.00 95.75 90 HIS A O 1
ATOM 724 N N . ASN A 1 91 ? -1.052 -1.256 6.408 1.00 96.94 91 ASN A N 1
ATOM 725 C CA . ASN A 1 91 ? 0.070 -0.323 6.559 1.00 96.94 91 ASN A CA 1
ATOM 726 C C . ASN A 1 91 ? 1.259 -0.727 5.677 1.00 96.94 91 ASN A C 1
ATOM 728 O O . ASN A 1 91 ? 1.814 0.104 4.957 1.00 96.94 91 ASN A O 1
ATOM 732 N N . ALA A 1 92 ? 1.615 -2.016 5.662 1.00 97.00 92 ALA A N 1
ATOM 733 C CA . ALA A 1 92 ? 2.678 -2.527 4.802 1.00 97.00 92 ALA A CA 1
ATOM 734 C C . ALA A 1 92 ? 2.352 -2.336 3.311 1.00 97.00 92 ALA A C 1
ATOM 736 O O . ALA A 1 92 ? 3.221 -1.946 2.531 1.00 97.00 92 ALA A O 1
ATOM 737 N N . ASN A 1 93 ? 1.095 -2.552 2.910 1.00 95.81 93 ASN A N 1
ATOM 738 C CA . ASN A 1 93 ? 0.672 -2.326 1.530 1.00 95.81 93 ASN A CA 1
ATOM 739 C C . ASN A 1 93 ? 0.750 -0.843 1.134 1.00 95.81 93 ASN A C 1
ATOM 741 O O . ASN A 1 93 ? 1.238 -0.521 0.050 1.00 95.81 93 ASN A O 1
ATOM 745 N N . ALA A 1 94 ? 0.297 0.060 2.009 1.00 96.56 94 ALA A N 1
ATOM 746 C CA . ALA A 1 94 ? 0.352 1.500 1.768 1.00 96.56 94 ALA A CA 1
ATOM 747 C C . ALA A 1 94 ? 1.804 1.986 1.629 1.00 96.56 94 ALA A C 1
ATOM 749 O O . ALA A 1 94 ? 2.144 2.656 0.653 1.00 96.56 94 ALA A O 1
ATOM 750 N N . ARG A 1 95 ? 2.690 1.526 2.521 1.00 97.69 95 ARG A N 1
ATOM 751 C CA . ARG A 1 95 ? 4.135 1.776 2.444 1.00 97.69 95 ARG A CA 1
ATOM 752 C C . ARG A 1 95 ? 4.751 1.274 1.139 1.00 97.69 95 ARG A C 1
ATOM 754 O O . ARG A 1 95 ? 5.502 1.999 0.484 1.00 97.69 95 ARG A O 1
ATOM 761 N N . ASN A 1 96 ? 4.424 0.048 0.729 1.00 97.38 96 ASN A N 1
ATOM 762 C CA . ASN A 1 96 ? 4.915 -0.504 -0.533 1.00 97.38 96 ASN A CA 1
ATOM 763 C C . ASN A 1 96 ? 4.413 0.294 -1.742 1.00 97.38 96 ASN A C 1
ATOM 765 O O . ASN A 1 96 ? 5.149 0.438 -2.713 1.00 97.38 96 ASN A O 1
ATOM 769 N N . SER A 1 97 ? 3.200 0.854 -1.694 1.00 96.31 97 SER A N 1
ATOM 770 C CA . SER A 1 97 ? 2.693 1.717 -2.767 1.00 96.31 97 SER A CA 1
ATOM 771 C C . SER A 1 97 ? 3.588 2.943 -2.987 1.00 96.31 97 SER A C 1
ATOM 773 O O . SER A 1 97 ? 3.929 3.241 -4.135 1.00 96.31 97 SER A O 1
ATOM 775 N N . THR A 1 98 ? 4.013 3.607 -1.907 1.00 97.38 98 THR A N 1
ATOM 776 C CA . THR A 1 98 ? 4.957 4.739 -1.946 1.00 97.38 98 THR A CA 1
ATOM 777 C C . THR A 1 98 ? 6.333 4.307 -2.454 1.00 97.38 98 THR A C 1
ATOM 779 O O . THR A 1 98 ? 6.901 4.947 -3.340 1.00 97.38 98 THR A O 1
ATOM 782 N N . LEU A 1 99 ? 6.856 3.181 -1.956 1.00 98.25 99 LEU A N 1
ATOM 783 C CA . LEU A 1 99 ? 8.145 2.633 -2.395 1.00 98.25 99 LEU A CA 1
ATOM 784 C C . LEU A 1 99 ? 8.151 2.272 -3.886 1.00 98.25 99 LEU A C 1
ATOM 786 O O . LEU A 1 99 ? 9.110 2.579 -4.586 1.00 98.25 99 LEU A O 1
ATOM 790 N N . LEU A 1 100 ? 7.069 1.690 -4.406 1.00 97.62 100 LEU A N 1
ATOM 791 C CA . LEU A 1 100 ? 6.944 1.388 -5.833 1.00 97.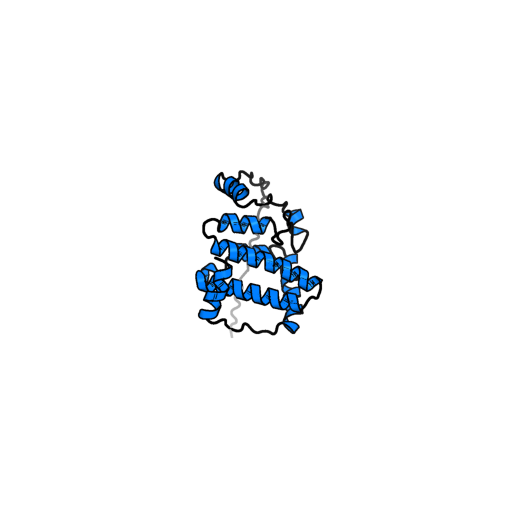62 100 LEU A CA 1
ATOM 792 C C . LEU A 1 100 ? 6.981 2.653 -6.702 1.00 97.62 100 LEU A C 1
ATOM 794 O O . LEU A 1 100 ? 7.518 2.599 -7.807 1.00 97.62 100 LEU A O 1
ATOM 798 N N . ASN A 1 101 ? 6.424 3.778 -6.236 1.00 97.75 101 ASN A N 1
ATOM 799 C CA . ASN A 1 101 ? 6.545 5.064 -6.936 1.00 97.75 101 ASN A CA 1
ATOM 800 C C . ASN A 1 101 ? 7.995 5.551 -6.920 1.00 97.75 101 ASN A C 1
ATOM 802 O O . ASN A 1 101 ? 8.556 5.830 -7.976 1.00 97.75 101 ASN A O 1
ATOM 806 N N . LYS A 1 102 ? 8.624 5.546 -5.739 1.00 98.25 102 LYS A N 1
ATOM 807 C CA . LYS A 1 102 ? 10.028 5.929 -5.568 1.00 98.25 102 LYS A CA 1
ATOM 808 C C . LYS A 1 102 ? 10.957 5.131 -6.488 1.00 98.25 102 LYS A C 1
ATOM 810 O O . LYS A 1 102 ? 11.703 5.711 -7.268 1.00 98.25 102 LYS A O 1
ATOM 815 N N . TYR A 1 103 ? 10.895 3.803 -6.443 1.00 98.38 103 TYR A N 1
ATOM 816 C CA . TYR A 1 103 ? 11.793 2.957 -7.232 1.00 98.38 103 TYR A CA 1
ATOM 817 C C . TYR A 1 103 ? 11.526 3.034 -8.734 1.00 98.38 103 TYR A C 1
ATOM 819 O O . TYR A 1 103 ? 12.441 2.832 -9.529 1.00 98.38 103 TYR A O 1
ATOM 827 N N . TYR A 1 104 ? 10.297 3.357 -9.136 1.00 97.94 104 TYR A N 1
ATOM 828 C CA . TYR A 1 104 ? 9.996 3.662 -10.529 1.00 97.94 104 TYR A CA 1
ATOM 829 C C . TYR A 1 104 ? 10.644 4.979 -10.980 1.00 97.94 104 TYR A C 1
ATOM 831 O O . TYR A 1 104 ? 11.269 5.010 -12.038 1.00 97.94 104 TYR A O 1
ATOM 839 N N . GLU A 1 105 ? 10.560 6.039 -10.172 1.00 97.88 105 GLU A N 1
ATOM 840 C CA . GLU A 1 105 ? 11.192 7.338 -10.459 1.00 97.88 105 GLU A CA 1
ATOM 841 C C . GLU A 1 105 ? 12.721 7.248 -10.493 1.00 97.88 105 GLU A C 1
ATOM 843 O O . GLU A 1 105 ? 13.366 7.851 -11.348 1.00 97.88 105 GLU A O 1
ATOM 848 N N . GLU A 1 106 ? 13.298 6.436 -9.609 1.00 98.19 106 GLU A N 1
ATOM 849 C CA . GLU A 1 106 ? 14.737 6.166 -9.542 1.00 98.19 106 GLU A CA 1
ATOM 850 C C . GLU A 1 106 ? 15.219 5.163 -10.606 1.00 98.19 106 GLU A C 1
ATOM 852 O O . GLU A 1 106 ? 16.417 4.895 -10.699 1.00 98.19 106 GLU A O 1
ATOM 857 N N . MET A 1 107 ? 14.310 4.581 -11.402 1.00 96.88 107 MET A N 1
ATOM 858 C CA . MET A 1 107 ? 14.599 3.481 -12.334 1.00 96.88 107 MET A CA 1
ATOM 859 C C . MET A 1 107 ? 15.316 2.291 -11.665 1.00 96.88 107 MET A C 1
ATOM 861 O O . MET A 1 107 ? 16.078 1.556 -12.301 1.00 96.88 107 MET A O 1
ATOM 865 N N . ASN A 1 108 ? 15.052 2.066 -10.376 1.00 97.94 108 ASN A N 1
ATOM 866 C CA . ASN A 1 108 ? 15.615 0.970 -9.602 1.00 97.94 108 ASN A CA 1
ATOM 867 C C . ASN A 1 108 ? 14.774 -0.301 -9.786 1.00 97.94 108 ASN A C 1
ATOM 869 O O . ASN A 1 108 ? 13.915 -0.649 -8.975 1.00 97.94 108 ASN A O 1
ATOM 873 N N . VAL A 1 109 ? 15.021 -0.995 -10.900 1.00 96.56 109 VAL A N 1
ATOM 874 C CA . VAL A 1 109 ? 14.247 -2.174 -11.319 1.00 96.56 109 VAL A CA 1
ATOM 875 C C . VAL A 1 109 ? 14.281 -3.298 -10.279 1.00 96.56 109 VAL A C 1
ATOM 877 O O . VAL A 1 109 ? 13.257 -3.937 -10.052 1.00 96.56 109 VAL A O 1
ATOM 880 N N . SER A 1 110 ? 15.431 -3.532 -9.640 1.00 96.94 110 SER A N 1
ATOM 881 C CA . SER A 1 110 ? 15.589 -4.615 -8.660 1.00 96.94 110 SER A CA 1
ATOM 882 C C . SER A 1 110 ? 14.696 -4.393 -7.440 1.00 96.94 110 SER A C 1
ATOM 884 O O . SER A 1 110 ? 13.877 -5.249 -7.109 1.00 96.94 110 SER A O 1
ATOM 886 N N . GLU A 1 111 ? 14.795 -3.213 -6.824 1.00 98.12 11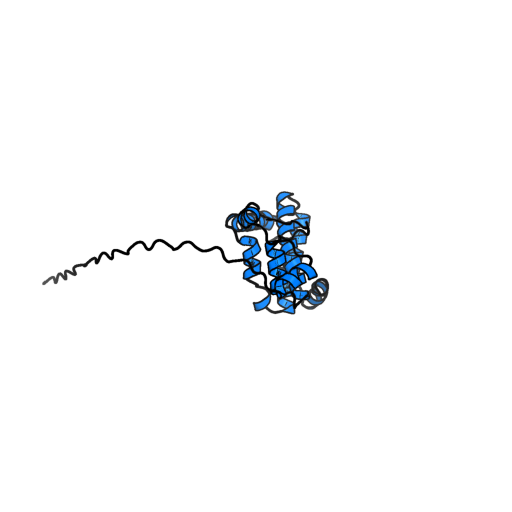1 GLU A N 1
ATOM 887 C CA . GLU A 1 111 ? 13.986 -2.851 -5.654 1.00 98.12 111 GLU A CA 1
ATOM 888 C C . GLU A 1 111 ? 12.493 -2.772 -5.993 1.00 98.12 111 GLU A C 1
ATOM 890 O O . GLU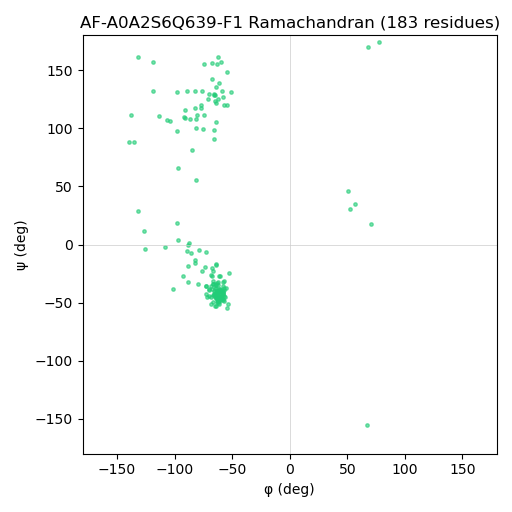 A 1 111 ? 11.639 -3.154 -5.188 1.00 98.12 111 GLU A O 1
ATOM 895 N N . TYR A 1 112 ? 12.155 -2.333 -7.210 1.00 97.12 112 TYR A N 1
ATOM 896 C CA . TYR A 1 112 ? 10.775 -2.347 -7.683 1.00 97.12 112 TYR A CA 1
ATOM 897 C C . TYR A 1 112 ? 10.210 -3.772 -7.744 1.00 97.12 112 TYR A C 1
ATOM 899 O O . TYR A 1 112 ? 9.103 -4.009 -7.258 1.00 97.12 112 TYR A O 1
ATOM 907 N N . ILE A 1 113 ? 10.947 -4.722 -8.333 1.00 95.06 113 ILE A N 1
ATOM 908 C CA . ILE A 1 113 ? 10.512 -6.123 -8.441 1.00 95.06 113 ILE A CA 1
ATOM 909 C C . ILE A 1 113 ? 10.362 -6.738 -7.048 1.00 95.06 113 ILE A C 1
ATOM 911 O O . ILE A 1 113 ? 9.328 -7.342 -6.764 1.00 95.06 113 ILE A O 1
ATOM 915 N N . GLU A 1 114 ? 11.340 -6.534 -6.164 1.00 95.81 114 GLU A N 1
ATOM 916 C CA . GLU A 1 114 ? 11.279 -7.036 -4.790 1.00 95.81 114 GLU A CA 1
ATOM 917 C C . GLU A 1 114 ? 10.073 -6.460 -4.033 1.00 95.81 114 GLU A C 1
ATOM 919 O O . GLU A 1 114 ? 9.306 -7.194 -3.408 1.00 95.81 114 GLU A O 1
ATOM 924 N N . THR A 1 115 ? 9.846 -5.149 -4.128 1.00 96.62 115 THR A N 1
ATOM 925 C CA . THR A 1 115 ? 8.697 -4.495 -3.485 1.00 96.62 115 THR A CA 1
ATOM 926 C C . THR A 1 115 ? 7.373 -4.969 -4.080 1.00 96.62 115 THR A C 1
ATOM 928 O O . THR A 1 115 ? 6.403 -5.173 -3.349 1.00 96.62 115 THR A O 1
ATOM 931 N N . SER A 1 116 ? 7.321 -5.201 -5.395 1.00 94.81 116 SER A N 1
ATOM 932 C CA . SER A 1 116 ? 6.144 -5.760 -6.060 1.00 94.81 116 SER A CA 1
ATOM 933 C C . SER A 1 116 ? 5.831 -7.161 -5.539 1.00 94.81 116 SER A C 1
ATOM 935 O O . SER A 1 116 ? 4.667 -7.451 -5.262 1.00 94.81 116 SER A O 1
ATOM 937 N N . GLN A 1 117 ? 6.850 -8.000 -5.328 1.00 93.38 117 GLN A N 1
ATOM 938 C CA . GLN A 1 117 ? 6.668 -9.317 -4.722 1.00 93.38 117 GLN A CA 1
ATOM 939 C C . GLN A 1 117 ? 6.154 -9.209 -3.283 1.00 93.38 117 GLN A C 1
ATOM 941 O O . GLN A 1 117 ? 5.159 -9.845 -2.956 1.00 93.38 117 GLN A O 1
ATOM 946 N N . LYS A 1 118 ? 6.715 -8.313 -2.459 1.00 94.44 118 LYS A N 1
ATOM 947 C CA . LYS A 1 118 ? 6.200 -8.055 -1.100 1.00 94.44 118 LYS A CA 1
ATOM 948 C C . LYS A 1 118 ? 4.727 -7.631 -1.112 1.00 94.44 118 LYS A C 1
ATOM 950 O O . LYS A 1 118 ? 3.959 -8.050 -0.255 1.00 94.44 118 LYS A O 1
ATOM 955 N N . THR A 1 119 ? 4.301 -6.815 -2.079 1.00 93.50 119 THR A N 1
ATOM 956 C CA . THR A 1 119 ? 2.880 -6.458 -2.239 1.00 93.50 119 THR A CA 1
ATOM 957 C C . THR A 1 119 ? 2.018 -7.670 -2.596 1.00 93.50 119 THR A C 1
ATOM 959 O O . THR A 1 119 ? 0.925 -7.808 -2.049 1.00 93.50 119 THR A O 1
ATOM 962 N N . LYS A 1 120 ? 2.496 -8.567 -3.470 1.00 92.06 120 LYS A N 1
ATOM 963 C CA . LYS A 1 120 ? 1.794 -9.824 -3.778 1.00 92.06 120 LYS A CA 1
ATOM 964 C C . LYS A 1 120 ? 1.644 -10.684 -2.524 1.00 92.06 120 LYS A C 1
ATOM 966 O O . LYS A 1 120 ? 0.536 -11.122 -2.244 1.00 92.06 120 LYS A O 1
ATOM 971 N N . ASP A 1 121 ? 2.710 -10.834 -1.745 1.00 93.12 121 ASP A N 1
ATOM 972 C CA . ASP A 1 121 ? 2.718 -11.595 -0.495 1.00 93.12 121 ASP A CA 1
ATOM 973 C C . ASP A 1 121 ? 1.707 -11.035 0.521 1.00 93.12 121 ASP A C 1
ATOM 975 O O . ASP A 1 121 ? 0.921 -11.785 1.093 1.00 93.12 121 ASP A O 1
ATOM 979 N N . ILE A 1 122 ? 1.652 -9.707 0.693 1.00 93.56 122 ILE A N 1
ATOM 980 C CA . ILE A 1 122 ? 0.668 -9.037 1.563 1.00 93.56 122 ILE A CA 1
ATOM 981 C C . ILE A 1 122 ? -0.766 -9.332 1.110 1.00 93.56 122 ILE A C 1
ATOM 983 O O . ILE A 1 122 ? -1.633 -9.630 1.935 1.00 93.56 122 ILE A O 1
ATOM 987 N N . ILE A 1 123 ? -1.028 -9.255 -0.198 1.00 91.75 123 ILE A N 1
ATOM 988 C CA . ILE A 1 123 ? -2.343 -9.548 -0.777 1.00 91.75 123 ILE A CA 1
ATOM 989 C C . ILE A 1 123 ? -2.708 -11.020 -0.542 1.00 91.75 123 ILE A C 1
ATOM 991 O O . ILE A 1 123 ? -3.809 -11.301 -0.062 1.00 91.75 123 ILE A O 1
ATOM 995 N N . SER A 1 124 ? -1.787 -11.948 -0.809 1.00 92.56 124 SER A N 1
ATOM 996 C CA . SER A 1 124 ? -1.973 -13.379 -0.551 1.00 92.56 124 SER A CA 1
ATOM 997 C C . SER A 1 124 ? -2.228 -13.663 0.927 1.00 92.56 124 SER A C 1
ATOM 999 O O . SER A 1 124 ? -3.129 -14.431 1.249 1.00 92.56 124 SER A O 1
ATOM 1001 N N . CYS A 1 125 ? -1.522 -12.988 1.835 1.00 94.38 125 CYS A N 1
ATOM 1002 C CA . CYS A 1 125 ? -1.771 -13.094 3.268 1.00 94.38 125 CYS A CA 1
ATOM 1003 C C . CYS A 1 125 ? -3.154 -12.599 3.669 1.00 94.38 125 CYS A C 1
ATOM 1005 O O . CYS A 1 125 ? -3.819 -13.225 4.492 1.00 94.38 125 CYS A O 1
ATOM 1007 N N . ASN A 1 126 ? -3.619 -11.504 3.069 1.00 93.31 126 ASN A N 1
ATOM 1008 C CA . ASN A 1 126 ? -4.966 -11.009 3.321 1.00 93.31 126 ASN A CA 1
ATOM 1009 C C . ASN A 1 126 ? -6.024 -12.030 2.854 1.00 93.31 126 ASN A C 1
ATOM 1011 O O . ASN A 1 126 ? -6.970 -12.314 3.588 1.00 93.31 126 ASN A O 1
ATOM 1015 N N . PHE A 1 127 ? -5.820 -12.653 1.684 1.00 92.25 127 PHE A N 1
ATOM 1016 C CA . PHE A 1 127 ? -6.667 -13.749 1.200 1.00 92.25 127 PHE A CA 1
ATOM 1017 C C . PHE A 1 127 ? -6.644 -14.971 2.116 1.00 92.25 127 PHE A C 1
ATOM 1019 O O . PHE A 1 127 ? -7.705 -15.501 2.436 1.00 92.25 127 PHE A O 1
ATOM 1026 N N . PHE A 1 128 ? -5.459 -15.409 2.533 1.00 94.06 128 PHE A N 1
ATOM 1027 C CA . PHE A 1 128 ? -5.279 -16.598 3.359 1.00 94.06 128 PHE A CA 1
ATOM 1028 C C . PHE A 1 128 ? -5.922 -16.438 4.742 1.00 94.06 128 PHE A C 1
ATOM 1030 O O . PHE A 1 128 ? -6.652 -17.317 5.192 1.00 94.06 128 PHE A O 1
ATOM 1037 N N . LEU A 1 129 ? -5.704 -15.293 5.396 1.00 93.81 129 LEU A N 1
ATOM 1038 C CA . LEU A 1 129 ? -6.172 -15.056 6.764 1.00 93.81 129 LEU A CA 1
ATOM 1039 C C . LEU A 1 129 ? -7.654 -14.669 6.847 1.00 93.81 129 LEU A C 1
ATOM 1041 O O . LEU A 1 129 ? -8.320 -15.025 7.817 1.00 93.81 129 LEU A O 1
ATOM 1045 N N . TYR A 1 130 ? -8.179 -13.938 5.858 1.00 93.00 130 TYR A N 1
ATOM 1046 C CA . TYR A 1 130 ? -9.513 -13.327 5.952 1.00 93.00 130 TYR A CA 1
ATOM 1047 C C . TYR A 1 130 ? -10.460 -13.678 4.793 1.00 93.00 130 TYR A C 1
ATOM 1049 O O . TYR A 1 130 ? -11.629 -13.281 4.801 1.00 93.00 130 TYR A O 1
ATOM 1057 N N . GLY A 1 131 ? -9.987 -14.419 3.790 1.00 90.56 131 GLY A N 1
ATOM 1058 C CA . GLY A 1 131 ? -10.761 -14.805 2.614 1.00 90.56 131 GLY A CA 1
ATOM 1059 C C . GLY A 1 131 ? -10.930 -13.697 1.565 1.00 90.56 131 GLY A C 1
ATOM 1060 O O . GLY A 1 131 ? -10.570 -12.532 1.747 1.00 90.56 131 GLY A O 1
ATOM 1061 N N . ILE A 1 132 ? -11.537 -14.068 0.430 1.00 82.94 132 ILE A N 1
ATOM 1062 C CA . ILE A 1 132 ? -11.654 -13.222 -0.776 1.00 82.94 132 ILE A CA 1
ATOM 1063 C C . ILE A 1 132 ? -12.353 -11.877 -0.547 1.00 82.94 132 ILE A C 1
ATOM 1065 O O . ILE A 1 132 ? -11.972 -10.865 -1.131 1.00 82.94 132 ILE A O 1
ATOM 1069 N N . ASN A 1 133 ? -13.353 -11.852 0.335 1.00 77.75 133 ASN A N 1
ATOM 1070 C CA . ASN A 1 133 ? -14.155 -10.657 0.589 1.00 77.75 133 ASN A CA 1
ATOM 1071 C C . ASN A 1 133 ? -13.418 -9.618 1.441 1.00 77.75 133 ASN A C 1
ATOM 1073 O O . ASN A 1 133 ? -13.764 -8.440 1.397 1.00 77.75 133 ASN A O 1
ATOM 1077 N N . ALA A 1 134 ? -12.420 -10.043 2.214 1.00 72.56 134 ALA A N 1
ATOM 1078 C CA . ALA A 1 134 ? -11.670 -9.170 3.103 1.00 72.56 134 ALA A CA 1
ATOM 1079 C C . ALA A 1 134 ? -10.401 -8.600 2.457 1.00 72.56 134 ALA A C 1
ATOM 1081 O O . ALA A 1 134 ? -10.012 -7.488 2.813 1.00 72.56 134 ALA A O 1
ATOM 1082 N N . ALA A 1 135 ? -9.817 -9.314 1.488 1.00 68.75 135 ALA A N 1
ATOM 1083 C CA . ALA A 1 135 ? -8.623 -8.887 0.759 1.00 68.75 135 ALA A CA 1
ATOM 1084 C C . ALA A 1 135 ? -8.858 -7.653 -0.127 1.00 68.75 135 ALA A C 1
ATOM 1086 O O . ALA A 1 135 ? -7.969 -6.818 -0.287 1.00 68.75 135 ALA A O 1
ATOM 1087 N N . TYR A 1 136 ? -10.072 -7.497 -0.661 1.00 68.06 136 TYR A N 1
ATOM 1088 C CA . TYR A 1 136 ? -10.463 -6.328 -1.445 1.00 68.06 136 TYR A CA 1
ATOM 1089 C C . TYR A 1 136 ? -11.204 -5.312 -0.594 1.00 68.06 136 TYR A C 1
ATOM 1091 O O . TYR A 1 136 ? -12.384 -5.022 -0.823 1.00 68.06 136 TYR A O 1
ATOM 1099 N N . ASP A 1 137 ? -10.498 -4.722 0.366 1.00 81.62 137 ASP A N 1
ATOM 1100 C CA . ASP A 1 137 ? -10.995 -3.494 0.958 1.00 81.62 137 ASP A CA 1
ATOM 1101 C C . ASP A 1 137 ? -10.991 -2.373 -0.090 1.00 81.62 137 ASP A C 1
ATOM 1103 O O . ASP A 1 137 ? -10.015 -1.640 -0.273 1.00 81.62 137 ASP A O 1
ATOM 1107 N N . LYS A 1 138 ? -12.126 -2.248 -0.783 1.00 83.88 138 LYS A N 1
ATOM 1108 C CA . LYS A 1 138 ? -12.320 -1.277 -1.853 1.00 83.88 138 LYS A CA 1
ATOM 1109 C C . LYS A 1 138 ? -12.023 0.137 -1.375 1.00 83.88 138 LYS A C 1
ATOM 1111 O O . LYS A 1 138 ? -11.442 0.885 -2.149 1.00 83.88 138 LYS A O 1
ATOM 1116 N N . SER A 1 139 ? -12.372 0.504 -0.135 1.00 83.88 139 SER A N 1
ATOM 1117 C CA . SER A 1 139 ? -12.149 1.880 0.321 1.00 83.88 139 SER A CA 1
ATOM 1118 C C . SER A 1 139 ? -10.662 2.211 0.351 1.00 83.88 139 SER A C 1
ATOM 1120 O O . SER A 1 139 ? -10.280 3.240 -0.187 1.00 83.88 139 SER A O 1
ATOM 1122 N N . LEU A 1 140 ? -9.821 1.318 0.882 1.00 85.62 140 LEU A N 1
ATOM 1123 C CA . LEU A 1 140 ? -8.372 1.534 0.925 1.00 85.62 140 LEU A CA 1
ATOM 1124 C C . LEU A 1 140 ? -7.716 1.402 -0.453 1.00 85.62 140 LEU A C 1
ATOM 1126 O O . LEU A 1 140 ? -6.813 2.167 -0.771 1.00 85.62 140 LEU A O 1
ATOM 1130 N N . MET A 1 141 ? -8.195 0.487 -1.300 1.00 82.44 141 MET A N 1
ATOM 1131 C CA . MET A 1 141 ? -7.710 0.373 -2.680 1.00 82.44 141 MET A CA 1
ATOM 1132 C C . MET A 1 141 ? -8.027 1.630 -3.503 1.00 82.44 141 MET A C 1
ATOM 1134 O O . MET A 1 141 ? -7.227 2.048 -4.331 1.00 82.44 141 MET A O 1
ATOM 1138 N N . PHE A 1 142 ? -9.167 2.283 -3.256 1.00 87.12 142 PHE A N 1
ATOM 1139 C CA . PHE A 1 142 ? -9.468 3.564 -3.889 1.00 87.12 142 PHE A CA 1
ATOM 1140 C C . PHE A 1 142 ? -8.546 4.685 -3.409 1.00 87.12 142 PHE A C 1
ATOM 1142 O O . PHE A 1 142 ? -8.299 5.602 -4.182 1.00 87.12 142 PHE A O 1
ATOM 1149 N N . MET A 1 143 ? -7.993 4.624 -2.193 1.00 90.75 143 MET A N 1
ATOM 1150 C CA . MET A 1 143 ? -7.107 5.679 -1.688 1.00 90.75 143 MET A CA 1
ATOM 1151 C C . MET A 1 143 ? -5.787 5.768 -2.459 1.00 90.75 143 MET A C 1
ATOM 1153 O O . MET A 1 143 ? -5.299 6.879 -2.671 1.00 90.75 143 MET A O 1
ATOM 1157 N N . SER A 1 144 ? -5.229 4.659 -2.954 1.00 88.31 144 SER A N 1
ATOM 1158 C CA . SER A 1 144 ? -4.008 4.714 -3.775 1.00 88.31 144 SER A CA 1
ATOM 1159 C C . SER A 1 144 ? -4.218 5.411 -5.124 1.00 88.31 144 SER A C 1
ATOM 1161 O O . SER A 1 144 ? -3.262 5.916 -5.706 1.00 88.31 144 SER A O 1
ATOM 1163 N N . GLU A 1 145 ? -5.459 5.464 -5.616 1.00 91.50 145 GLU A N 1
ATOM 1164 C CA . GLU A 1 145 ? -5.833 5.961 -6.949 1.00 91.50 145 GLU A CA 1
ATOM 1165 C C . GLU A 1 145 ? -7.013 6.953 -6.905 1.00 91.50 145 GLU A C 1
ATOM 1167 O O . GLU A 1 145 ? -7.794 7.059 -7.851 1.00 91.50 145 GLU A O 1
ATOM 1172 N N . ASN A 1 146 ? -7.164 7.688 -5.800 1.00 91.75 146 ASN A N 1
ATOM 1173 C CA . ASN A 1 146 ? -8.310 8.575 -5.547 1.00 91.75 146 ASN A CA 1
ATOM 1174 C C . ASN A 1 146 ? -8.310 9.861 -6.395 1.00 91.75 146 ASN A C 1
ATOM 1176 O O . ASN A 1 146 ? -9.294 10.599 -6.376 1.00 91.75 146 ASN A O 1
ATOM 1180 N N . THR A 1 147 ? -7.248 10.115 -7.163 1.00 95.44 147 THR A N 1
ATOM 1181 C CA . THR A 1 147 ? -7.182 11.181 -8.170 1.00 95.44 147 THR A CA 1
ATOM 1182 C C . THR A 1 147 ? -6.953 10.595 -9.559 1.00 95.44 147 THR A C 1
ATOM 1184 O O . THR A 1 147 ? -6.420 9.490 -9.726 1.00 95.44 147 THR A O 1
ATOM 1187 N N . LYS A 1 148 ? -7.336 11.349 -10.595 1.00 96.56 148 LYS A N 1
ATOM 1188 C CA . LYS A 1 148 ? -7.099 10.949 -11.987 1.00 96.56 148 LYS A CA 1
ATOM 1189 C C . LYS A 1 148 ? -5.601 10.787 -12.256 1.00 96.56 148 LYS A C 1
ATOM 1191 O O . LYS A 1 148 ? -5.196 9.853 -12.944 1.00 96.56 148 LYS A O 1
ATOM 1196 N N . GLU A 1 149 ? -4.797 11.674 -11.689 1.00 97.00 149 GLU A N 1
ATOM 1197 C CA . GLU A 1 149 ? -3.345 11.728 -11.801 1.00 97.00 149 GLU A CA 1
ATOM 1198 C C . GLU A 1 149 ? -2.714 10.466 -11.208 1.00 97.00 149 GLU A C 1
ATOM 1200 O O . GLU A 1 149 ? -1.941 9.798 -11.894 1.00 97.00 149 GLU A O 1
ATOM 1205 N N . ARG A 1 150 ? -3.114 10.070 -9.991 1.00 96.69 150 ARG A N 1
ATOM 1206 C CA . ARG A 1 150 ? -2.641 8.837 -9.340 1.00 96.69 150 ARG A CA 1
ATOM 1207 C C . ARG A 1 150 ? -2.996 7.594 -10.141 1.00 96.69 150 ARG A C 1
ATOM 1209 O O . ARG A 1 150 ? -2.137 6.748 -10.367 1.00 96.69 150 ARG A O 1
ATOM 1216 N N . LYS A 1 151 ? -4.232 7.508 -10.636 1.00 95.88 151 LYS A N 1
ATOM 1217 C CA . LYS A 1 151 ? -4.680 6.374 -11.454 1.00 95.88 151 LYS A CA 1
ATOM 1218 C C . LYS A 1 151 ? -3.885 6.240 -12.757 1.00 95.88 151 LYS A C 1
ATOM 1220 O O . LYS A 1 151 ? -3.459 5.142 -13.126 1.00 95.88 151 LYS A O 1
ATOM 1225 N N . LEU A 1 152 ? -3.677 7.354 -13.463 1.00 97.62 152 LEU A N 1
ATOM 1226 C CA . LEU A 1 152 ? -2.878 7.375 -14.691 1.00 97.62 152 LEU A CA 1
ATOM 1227 C C . LEU A 1 152 ? -1.415 7.023 -14.407 1.00 97.62 152 LEU A C 1
ATOM 1229 O O . LEU A 1 152 ? -0.828 6.229 -15.142 1.00 97.62 152 LEU A O 1
ATOM 1233 N N . TYR A 1 153 ? -0.851 7.561 -13.325 1.00 97.31 153 TYR A N 1
ATOM 1234 C CA . TYR A 1 153 ? 0.512 7.267 -12.900 1.00 97.31 153 TYR A CA 1
ATOM 1235 C C . TYR A 1 153 ? 0.692 5.784 -12.559 1.00 97.31 153 TYR A C 1
ATOM 1237 O O . TYR A 1 153 ? 1.598 5.145 -13.088 1.00 97.31 153 TYR A O 1
ATOM 1245 N N . ALA A 1 154 ? -0.200 5.202 -11.750 1.00 95.56 154 ALA A N 1
ATOM 1246 C CA . ALA A 1 154 ? -0.161 3.787 -11.385 1.00 95.56 154 ALA A CA 1
ATOM 1247 C C . ALA A 1 154 ? -0.230 2.876 -12.622 1.00 95.56 154 ALA A C 1
ATOM 1249 O O . ALA A 1 154 ? 0.561 1.935 -12.740 1.00 95.56 154 ALA A O 1
ATOM 1250 N N . SER A 1 155 ? -1.109 3.209 -13.576 1.00 95.75 155 SER A N 1
ATOM 1251 C CA . SER A 1 155 ? -1.246 2.491 -14.850 1.00 95.75 155 SER A CA 1
ATOM 1252 C C . SER A 1 155 ? 0.032 2.574 -15.691 1.00 95.75 155 SER A C 1
ATOM 1254 O O . SER A 1 155 ? 0.525 1.554 -16.173 1.00 95.75 155 SER A O 1
ATOM 1256 N N . LYS A 1 156 ? 0.605 3.778 -15.835 1.00 97.38 156 LYS A N 1
ATOM 1257 C CA . LYS A 1 156 ? 1.855 4.002 -16.575 1.00 97.38 156 LYS A CA 1
ATOM 1258 C C . LYS A 1 156 ? 3.018 3.235 -15.945 1.00 97.38 156 LYS A C 1
ATOM 1260 O O . LYS A 1 156 ? 3.698 2.484 -16.636 1.00 97.38 156 LYS A O 1
ATOM 1265 N N . ARG A 1 157 ? 3.206 3.386 -14.631 1.00 96.38 157 ARG A N 1
ATOM 1266 C CA . ARG A 1 157 ? 4.226 2.691 -13.835 1.00 96.38 157 ARG A CA 1
ATOM 1267 C C . ARG A 1 157 ? 4.143 1.181 -14.035 1.00 96.38 157 ARG A C 1
ATOM 1269 O O . ARG A 1 157 ? 5.144 0.549 -14.349 1.00 96.38 157 ARG A O 1
ATOM 1276 N N . SER A 1 158 ? 2.950 0.605 -13.884 1.00 93.31 158 SER A N 1
ATOM 1277 C CA . SER A 1 158 ? 2.744 -0.836 -14.061 1.00 93.31 158 SER A CA 1
ATOM 1278 C C . SER A 1 158 ? 3.072 -1.286 -15.489 1.00 93.31 158 SER A C 1
ATOM 1280 O O . SER A 1 158 ? 3.821 -2.248 -15.665 1.00 93.31 158 SER A O 1
ATOM 1282 N N . SER A 1 159 ? 2.593 -0.559 -16.504 1.00 94.69 159 SER A N 1
ATOM 1283 C CA . SER A 1 159 ? 2.881 -0.855 -17.914 1.00 94.69 159 SER A CA 1
ATOM 1284 C C . SER A 1 159 ? 4.382 -0.841 -18.209 1.00 94.69 159 SER A C 1
ATOM 1286 O O . SER A 1 159 ? 4.912 -1.773 -18.813 1.00 94.69 159 SER A O 1
ATOM 1288 N N . ASP A 1 160 ? 5.084 0.195 -17.754 1.00 95.81 160 ASP A N 1
ATOM 1289 C CA . ASP A 1 160 ? 6.515 0.364 -18.004 1.00 95.81 160 ASP A CA 1
ATOM 1290 C C . ASP A 1 160 ? 7.358 -0.712 -17.312 1.00 95.81 160 ASP A C 1
ATOM 1292 O O . ASP A 1 160 ? 8.380 -1.134 -17.861 1.00 95.81 160 ASP A O 1
ATOM 1296 N N . MET A 1 161 ? 6.926 -1.168 -16.131 1.00 94.94 161 MET A N 1
ATOM 1297 C CA . MET A 1 161 ? 7.665 -2.137 -15.323 1.00 94.94 161 MET A CA 1
ATOM 1298 C C . MET A 1 161 ? 7.351 -3.600 -15.648 1.00 94.94 161 MET A C 1
ATOM 1300 O O . MET A 1 161 ? 8.176 -4.473 -15.377 1.00 94.94 161 MET A O 1
ATOM 1304 N N . THR A 1 162 ? 6.221 -3.877 -16.308 1.00 92.00 162 THR A N 1
ATOM 1305 C CA . THR A 1 162 ? 5.810 -5.244 -16.688 1.00 92.00 162 THR A CA 1
ATOM 1306 C C . THR A 1 162 ? 6.857 -5.948 -17.559 1.00 92.00 162 THR A C 1
ATOM 1308 O O . THR A 1 162 ? 7.057 -7.157 -17.440 1.00 92.00 162 THR A O 1
ATOM 1311 N N . LYS A 1 163 ? 7.588 -5.201 -18.399 1.00 91.94 163 LYS A N 1
ATOM 1312 C CA . LYS A 1 163 ? 8.671 -5.759 -19.229 1.00 91.94 163 LYS A CA 1
ATOM 1313 C C . LYS A 1 163 ? 9.850 -6.321 -18.420 1.00 91.94 163 LYS A C 1
ATOM 1315 O O . LYS A 1 163 ? 10.638 -7.076 -18.978 1.00 91.94 163 LYS A O 1
ATOM 1320 N N . TYR A 1 164 ? 9.981 -5.948 -17.144 1.00 91.50 164 TYR A N 1
ATOM 1321 C CA . TYR A 1 164 ? 11.048 -6.415 -16.256 1.00 91.50 164 TYR A CA 1
ATOM 1322 C C . TYR A 1 164 ? 10.582 -7.506 -15.289 1.00 91.50 164 TYR A C 1
ATOM 1324 O O . TYR A 1 164 ? 11.335 -8.432 -15.013 1.00 91.50 164 TYR A O 1
ATOM 1332 N N . SER A 1 165 ? 9.355 -7.407 -14.772 1.00 82.62 165 SER A N 1
ATOM 1333 C CA . SER A 1 165 ? 8.837 -8.332 -13.753 1.00 82.62 165 SER A CA 1
ATOM 1334 C C . SER A 1 165 ? 8.299 -9.651 -14.315 1.00 82.62 165 SER A C 1
ATOM 1336 O O . SER A 1 165 ? 8.006 -10.567 -13.551 1.00 82.62 165 SER A O 1
ATOM 1338 N N . GLY A 1 166 ? 8.086 -9.731 -15.633 1.00 79.50 166 GLY A N 1
ATOM 1339 C CA . GLY A 1 166 ? 7.272 -10.784 -16.236 1.00 79.50 166 GLY A CA 1
ATOM 1340 C C . GLY A 1 166 ? 5.787 -10.652 -15.866 1.00 79.50 166 GLY A C 1
ATOM 1341 O O . GLY A 1 166 ? 5.397 -9.847 -15.017 1.00 79.50 166 GLY A O 1
ATOM 1342 N N . SER A 1 167 ? 4.934 -11.435 -16.529 1.00 66.50 167 SER A N 1
ATOM 1343 C CA . SER A 1 167 ? 3.469 -11.397 -16.372 1.00 66.50 167 SER A CA 1
ATOM 1344 C C . SER A 1 167 ? 2.917 -12.473 -15.422 1.00 66.50 167 SER A C 1
ATOM 1346 O O . SER A 1 167 ? 1.735 -12.800 -15.487 1.00 66.50 167 SER A O 1
ATOM 1348 N N . GLY A 1 168 ? 3.760 -13.061 -14.568 1.00 68.25 168 GLY A N 1
ATOM 1349 C CA . GLY A 1 168 ? 3.405 -14.204 -13.725 1.00 68.25 168 GLY A CA 1
ATOM 1350 C C . GLY A 1 168 ? 3.028 -13.829 -12.291 1.00 68.25 168 GLY A C 1
ATOM 1351 O O . GLY A 1 168 ? 3.753 -13.109 -11.597 1.00 68.25 168 GLY A O 1
ATOM 1352 N N . TRP A 1 169 ? 1.901 -14.364 -11.828 1.00 70.38 169 TRP A N 1
ATOM 1353 C CA . TRP A 1 169 ? 1.663 -14.602 -10.407 1.00 70.38 169 TRP A CA 1
ATOM 1354 C C . TRP A 1 169 ? 1.989 -16.076 -10.174 1.00 70.38 169 TRP A C 1
ATOM 1356 O O . TRP A 1 169 ? 1.203 -16.948 -10.541 1.00 70.38 169 TRP A O 1
ATOM 1366 N N . GLU A 1 170 ? 3.193 -16.366 -9.686 1.00 76.81 170 GLU A N 1
ATOM 1367 C CA . GLU A 1 170 ? 3.492 -17.714 -9.207 1.00 76.81 170 GLU A CA 1
ATOM 1368 C C . GLU A 1 170 ? 2.711 -17.907 -7.908 1.00 76.81 170 GLU A C 1
ATOM 1370 O O . GLU A 1 170 ? 2.755 -17.056 -7.019 1.00 76.81 170 GLU A O 1
ATOM 1375 N N . GLY A 1 171 ? 1.906 -18.967 -7.845 1.00 75.06 171 GLY A N 1
ATOM 1376 C CA . GLY A 1 171 ? 1.119 -19.257 -6.654 1.00 75.06 171 GLY A CA 1
ATOM 1377 C C . GLY A 1 171 ? 2.044 -19.607 -5.493 1.00 75.06 171 GLY A C 1
ATOM 1378 O O . GLY A 1 171 ? 2.904 -20.470 -5.638 1.00 75.06 171 GLY A O 1
ATOM 1379 N N . THR A 1 172 ? 1.851 -18.952 -4.353 1.00 84.62 172 THR A N 1
ATOM 1380 C CA . THR A 1 172 ? 2.5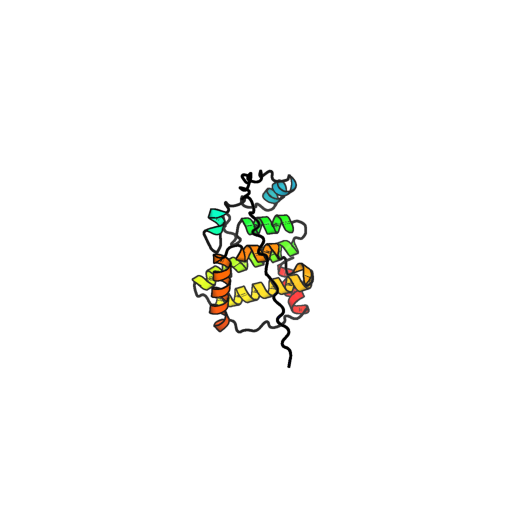06 -19.306 -3.089 1.00 84.62 172 THR A CA 1
ATOM 1381 C C . THR A 1 172 ? 1.727 -20.446 -2.436 1.00 84.62 172 THR A C 1
ATOM 1383 O O . THR A 1 172 ? 0.498 -20.385 -2.372 1.00 84.62 172 THR A O 1
ATOM 1386 N N . SER A 1 173 ? 2.409 -21.494 -1.977 1.00 89.88 173 SER A N 1
ATOM 1387 C CA . SER A 1 173 ? 1.756 -22.599 -1.264 1.00 89.88 173 SER A CA 1
ATOM 1388 C C . SER A 1 173 ? 1.218 -22.156 0.100 1.00 89.88 173 SER A C 1
ATOM 1390 O O . SER A 1 173 ? 1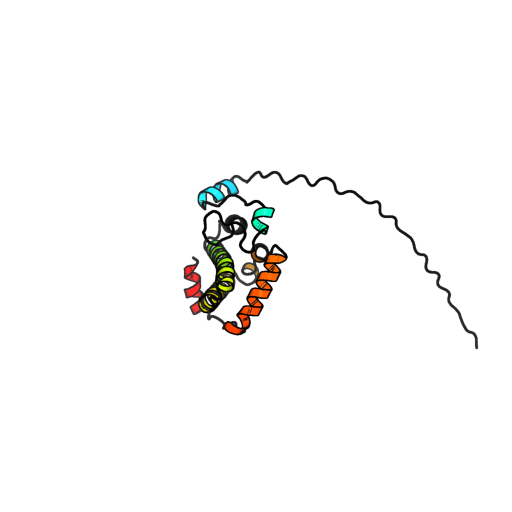.733 -21.215 0.702 1.00 89.88 173 SER A O 1
ATOM 1392 N N . ASP A 1 174 ? 0.222 -22.867 0.635 1.00 89.38 174 ASP A N 1
ATOM 1393 C CA . ASP A 1 174 ? -0.348 -22.555 1.956 1.00 89.38 174 ASP A CA 1
ATOM 1394 C C . ASP A 1 174 ? 0.711 -22.575 3.073 1.00 89.38 174 ASP A C 1
ATOM 1396 O O . ASP A 1 174 ? 0.685 -21.725 3.959 1.00 89.38 174 ASP A O 1
ATOM 1400 N N . SER A 1 175 ? 1.682 -23.497 3.017 1.00 91.62 175 SER A N 1
ATOM 1401 C CA . SER A 1 175 ? 2.777 -23.563 3.997 1.00 91.62 175 SER A CA 1
ATOM 1402 C C . SER A 1 175 ? 3.722 -22.365 3.915 1.00 91.62 175 SER A C 1
ATOM 1404 O O . SER A 1 175 ? 4.168 -21.862 4.943 1.00 91.62 175 SER A O 1
ATOM 1406 N N . GLU A 1 176 ? 4.016 -21.887 2.705 1.00 91.88 176 GLU A N 1
ATOM 1407 C CA . GLU A 1 176 ? 4.824 -20.678 2.513 1.00 91.88 176 GLU A CA 1
ATOM 1408 C C . GLU A 1 176 ? 4.049 -19.434 2.960 1.00 91.88 176 GLU A C 1
ATOM 1410 O O . GLU A 1 176 ? 4.615 -18.551 3.603 1.00 91.88 176 GLU A O 1
ATOM 1415 N N . LEU A 1 177 ? 2.740 -19.376 2.685 1.00 92.31 177 LEU A N 1
ATOM 1416 C CA . LEU A 1 177 ? 1.881 -18.300 3.175 1.00 92.31 177 LEU A CA 1
ATOM 1417 C C . LEU A 1 177 ? 1.831 -18.284 4.699 1.00 92.31 177 LEU A C 1
ATOM 1419 O O . LEU A 1 177 ? 1.958 -17.216 5.287 1.00 92.31 177 LEU A O 1
ATOM 1423 N N . GLU A 1 178 ? 1.718 -19.431 5.363 1.00 93.25 178 GLU A N 1
ATOM 1424 C CA . GLU A 1 178 ? 1.695 -19.469 6.824 1.00 93.25 178 GLU A CA 1
ATOM 1425 C C . GLU A 1 178 ? 2.951 -18.838 7.443 1.00 93.25 178 GLU A C 1
ATOM 1427 O O . GLU A 1 178 ? 2.823 -18.064 8.397 1.00 93.25 178 GLU A O 1
ATOM 1432 N N . GLU A 1 179 ? 4.133 -19.097 6.874 1.00 94.50 179 GLU A N 1
ATOM 1433 C CA . GLU A 1 179 ? 5.401 -18.486 7.287 1.00 94.50 179 GLU A CA 1
ATOM 1434 C C . GLU A 1 179 ? 5.443 -16.984 6.969 1.00 94.50 179 GLU A C 1
ATOM 1436 O O . GLU A 1 179 ? 5.720 -16.158 7.845 1.00 94.50 179 GLU A O 1
ATOM 1441 N N . VAL A 1 180 ? 5.136 -16.610 5.724 1.00 93.50 180 VAL A N 1
ATOM 1442 C CA . VAL A 1 180 ? 5.175 -15.218 5.258 1.00 93.50 180 VAL A CA 1
ATOM 1443 C C . VAL A 1 180 ? 4.216 -14.343 6.066 1.00 93.50 180 VAL A C 1
ATOM 1445 O O . VAL A 1 180 ? 4.583 -13.236 6.467 1.00 93.50 180 VAL A O 1
ATOM 1448 N N . CYS A 1 181 ? 3.023 -14.848 6.380 1.00 95.12 181 CYS A N 1
ATOM 1449 C CA . CYS A 1 181 ? 1.998 -14.090 7.084 1.00 95.12 181 CYS A CA 1
ATOM 1450 C C . CYS A 1 181 ? 2.286 -13.889 8.574 1.00 95.12 181 CYS A C 1
ATOM 1452 O O . CYS A 1 181 ? 1.739 -12.949 9.155 1.00 95.12 181 CYS A O 1
ATOM 1454 N N . GLN A 1 182 ? 3.166 -14.686 9.202 1.00 94.56 182 GLN A N 1
ATOM 1455 C CA . GLN A 1 182 ? 3.573 -14.422 10.592 1.00 94.56 182 GLN A CA 1
ATOM 1456 C C . GLN A 1 182 ? 4.250 -13.056 10.745 1.00 94.56 182 GLN A C 1
ATOM 1458 O O . GLN A 1 182 ? 4.157 -12.459 11.810 1.00 94.56 182 GLN A O 1
ATOM 1463 N N . LYS A 1 183 ? 4.885 -12.528 9.689 1.00 94.44 183 LYS A N 1
ATOM 1464 C CA . LYS A 1 183 ? 5.572 -11.223 9.713 1.00 94.44 183 LYS A CA 1
ATOM 1465 C C . LYS A 1 183 ? 4.628 -10.041 9.951 1.00 94.44 183 LYS A C 1
ATOM 1467 O O . LYS A 1 183 ? 5.099 -8.951 10.259 1.00 94.44 183 LYS A O 1
ATOM 1472 N N . TYR A 1 184 ? 3.324 -10.245 9.764 1.00 93.50 184 TYR A N 1
ATOM 1473 C CA . TYR A 1 184 ? 2.304 -9.206 9.901 1.00 93.50 184 TYR A CA 1
ATOM 1474 C C . TYR A 1 184 ? 1.427 -9.378 11.143 1.00 93.50 184 TYR A C 1
ATOM 1476 O O . TYR A 1 184 ? 0.555 -8.540 11.369 1.00 93.50 184 TYR A O 1
ATOM 1484 N N . LYS A 1 185 ? 1.625 -10.438 11.933 1.00 90.81 185 LYS A N 1
ATOM 1485 C CA . LYS A 1 185 ? 0.940 -10.607 13.218 1.00 90.81 185 LYS A CA 1
ATOM 1486 C C . LYS A 1 185 ? 1.602 -9.749 14.285 1.00 90.81 185 LYS A C 1
ATOM 1488 O O . LYS A 1 185 ? 0.838 -9.044 14.978 1.00 90.81 185 LYS A O 1
#

Radius of gyration: 24.44 Å; Cα contacts (8 Å, |Δi|>4): 139; chains: 1; bounding box: 69×50×78 Å

Foldseek 3Di:
DDDDDDDDDDDDDDDDDDDDDDDPDDDPDDDDDPVLVVLCVVVVADPDDDPCQQPVDLQGDDPPPLQAHRNLLSVLCVVDVVPQLSSLLSSLLRSLLSQLLVCLVVVVLVSNLVSVVLNLLSLVLQCLPPNDVRSCPVVSVCVSVVDVVSVVSVVVSCVVNCVPNPPDDDDDDPVRSVVSSVVRD

pLDDT: mean 85.62, std 18.08, range [36.62, 98.38]

Sequence (185 aa):
MKQILILTAIILAASCAKKVEPAPVNAPSSEETELQKRLVKEYNLPPEPDVEENNATINGVDINNNLIRDDWERAIVFKYYYDQTKMNLHNANARNSTLLNKYYEEMNVSEYIETSQKTKDIISCNFFLYGINAAYDKSLMFMSENTKERKLYASKRSSDMTKYSGSGWEGTSDSELEEVCQKYK

Mean predicted aligned error: 9.91 Å

Secondary structure (DSSP, 8-state):
--------------------PPPP-PPPP----HHHHHHHHHTTPPPPPPHHHHHSSSS---SS-SSS-HHHHHHHHHHHTT-HHHHHHHHHHHHHHHHHHHHHHTT-HHHHHHHHHHHHHHHHHHHHHH-HHHH--HHHHHHHT-SHHHHHHHHHHHHHHHHHH-S--PPPPHHHHHHHHHTT-